Protein AF-0000000076860865 (afdb_homodimer)

pLDDT: mean 70.56, std 29.25, range [17.91, 97.81]

Structure (mmCIF, N/CA/C/O backbone):
data_AF-0000000076860865-model_v1
#
loop_
_entity.id
_entity.type
_entity.pdbx_description
1 polymer 'N-acetyltransferase domain-containing protein'
#
loop_
_atom_site.group_PDB
_atom_site.id
_atom_site.type_symbol
_atom_site.label_atom_id
_atom_site.label_alt_id
_atom_site.label_comp_id
_atom_site.label_asym_id
_atom_site.label_entity_id
_atom_site.label_seq_id
_atom_site.pdbx_PDB_ins_code
_atom_site.Cartn_x
_atom_site.Cartn_y
_atom_site.Cartn_z
_atom_site.occupancy
_atom_site.B_iso_or_equiv
_atom_site.auth_seq_id
_atom_site.auth_comp_id
_atom_site.auth_asym_id
_atom_site.auth_atom_id
_atom_site.pdbx_PDB_model_num
ATOM 1 N N . MET A 1 1 ? 28.547 -12.641 -0.135 1 25.11 1 MET A N 1
ATOM 2 C CA . MET A 1 1 ? 27.281 -13.102 0.423 1 25.11 1 MET A CA 1
ATOM 3 C C . MET A 1 1 ? 26.344 -11.93 0.672 1 25.11 1 MET A C 1
ATOM 5 O O . MET A 1 1 ? 26.641 -11.031 1.46 1 25.11 1 MET A O 1
ATOM 9 N N . CYS A 1 2 ? 25.781 -11.336 -0.295 1 33.09 2 CYS A N 1
ATOM 10 C CA . CYS A 1 2 ? 24.875 -10.195 -0.293 1 33.09 2 CYS A CA 1
ATOM 11 C C . CYS A 1 2 ? 23.734 -10.398 0.699 1 33.09 2 CYS A C 1
ATOM 13 O O . CYS A 1 2 ? 22.859 -11.242 0.481 1 33.09 2 CYS A O 1
ATOM 15 N N . ARG A 1 3 ? 24.062 -10.422 1.998 1 33.5 3 ARG A N 1
ATOM 16 C CA . ARG A 1 3 ? 23.047 -10.555 3.039 1 33.5 3 ARG A CA 1
ATOM 17 C C . ARG A 1 3 ? 21.906 -9.555 2.83 1 33.5 3 ARG A C 1
ATOM 19 O O . ARG A 1 3 ? 22.047 -8.375 3.154 1 33.5 3 ARG A O 1
ATOM 26 N N . SER A 1 4 ? 21.453 -9.422 1.675 1 39.69 4 SER A N 1
ATOM 27 C CA . SER A 1 4 ? 20.188 -8.711 1.542 1 39.69 4 SER A CA 1
ATOM 28 C C . SER A 1 4 ? 19.234 -9.047 2.682 1 39.69 4 SER A C 1
ATOM 30 O O . SER A 1 4 ? 18.719 -10.164 2.748 1 39.69 4 SER A O 1
ATOM 32 N N . ASN A 1 5 ? 19.672 -8.664 3.893 1 40.5 5 ASN A N 1
ATOM 33 C CA . ASN A 1 5 ? 18.844 -8.945 5.055 1 40.5 5 ASN A CA 1
ATOM 34 C C . ASN A 1 5 ? 17.391 -8.547 4.809 1 40.5 5 ASN A C 1
ATOM 36 O O . ASN A 1 5 ? 17.094 -7.371 4.594 1 40.5 5 ASN A O 1
ATOM 40 N N . PHE A 1 6 ? 16.688 -9.336 4.016 1 39.91 6 PHE A N 1
ATOM 41 C CA . PHE A 1 6 ? 15.25 -9.188 3.889 1 39.91 6 PHE A CA 1
ATOM 42 C C . PHE A 1 6 ? 14.641 -8.695 5.199 1 39.91 6 PHE A C 1
ATOM 44 O O . PHE A 1 6 ? 13.906 -7.711 5.219 1 39.91 6 PHE A O 1
ATOM 51 N N . LEU A 1 7 ? 14.312 -9.75 6.117 1 40.25 7 LEU A N 1
ATOM 52 C CA . LEU A 1 7 ? 13.102 -9.797 6.922 1 40.25 7 LEU A CA 1
ATOM 53 C C . LEU A 1 7 ? 13.234 -8.914 8.156 1 40.25 7 LEU A C 1
ATOM 55 O O . LEU A 1 7 ? 12.516 -9.109 9.141 1 40.25 7 LEU A O 1
ATOM 59 N N . ARG A 1 8 ? 14.141 -8.07 8.281 1 39.44 8 ARG A N 1
ATOM 60 C CA . ARG A 1 8 ? 13.844 -7.637 9.641 1 39.44 8 ARG A CA 1
ATOM 61 C C . ARG A 1 8 ? 12.469 -6.992 9.727 1 39.44 8 ARG A C 1
ATOM 63 O O . ARG A 1 8 ? 12.117 -6.16 8.883 1 39.44 8 ARG A O 1
ATOM 70 N N . LEU A 1 9 ? 11.578 -7.715 10.266 1 38.06 9 LEU A N 1
ATOM 71 C CA . LEU A 1 9 ? 10.305 -7.195 10.742 1 38.06 9 LEU A CA 1
ATOM 72 C C . LEU A 1 9 ? 10.492 -5.848 11.43 1 38.06 9 LEU A C 1
ATOM 74 O O . LEU A 1 9 ? 9.562 -5.34 12.07 1 38.06 9 LEU A O 1
ATOM 78 N N . ASP A 1 10 ? 11.781 -5.387 11.656 1 43.47 10 ASP A N 1
ATOM 79 C CA . ASP A 1 10 ? 11.836 -4.211 12.516 1 43.47 10 ASP A CA 1
ATOM 80 C C . ASP A 1 10 ? 10.898 -3.117 12.016 1 43.47 10 ASP A C 1
ATOM 82 O O . ASP A 1 10 ? 10.781 -2.9 10.805 1 43.47 10 ASP A O 1
ATOM 86 N N . PHE A 1 11 ? 9.93 -2.771 12.852 1 51.91 11 PHE A N 1
ATOM 87 C CA . PHE A 1 11 ? 8.797 -1.851 12.781 1 51.91 11 PHE A CA 1
ATOM 88 C C . PHE A 1 11 ? 9.266 -0.444 12.43 1 51.91 11 PHE A C 1
ATOM 90 O O . PHE A 1 11 ? 9.766 0.283 13.289 1 51.91 11 PHE A O 1
ATOM 97 N N . ARG A 1 12 ? 10.109 -0.364 11.492 1 64.31 12 ARG A N 1
ATOM 98 C CA . ARG A 1 12 ? 10.703 0.887 11.031 1 64.31 12 ARG A CA 1
ATOM 99 C C . ARG A 1 12 ? 9.633 1.926 10.734 1 64.31 12 ARG A C 1
ATOM 101 O O . ARG A 1 12 ? 9.75 2.693 9.773 1 64.31 12 ARG A O 1
ATOM 108 N N . GLY A 1 13 ? 8.633 1.82 11.57 1 78.38 13 GLY A N 1
ATOM 109 C CA . GLY A 1 13 ? 7.656 2.895 11.57 1 78.38 13 GLY A CA 1
ATOM 110 C C . GLY A 1 13 ? 6.477 2.629 10.648 1 78.38 13 GLY A C 1
ATOM 111 O O . GLY A 1 13 ? 5.621 3.496 10.461 1 78.38 13 GLY A O 1
ATOM 112 N N . PHE A 1 14 ? 6.531 1.418 10.07 1 85.12 14 PHE A N 1
ATOM 113 C CA . PHE A 1 14 ? 5.387 1.088 9.234 1 85.12 14 PHE A CA 1
ATOM 114 C C . PHE A 1 14 ? 4.262 0.483 10.07 1 85.12 14 PHE A C 1
ATOM 116 O O . PHE A 1 14 ? 4.516 -0.329 10.961 1 85.12 14 PHE A O 1
ATOM 123 N N . TYR A 1 15 ? 3.092 0.867 9.688 1 85.81 15 TYR A N 1
ATOM 124 C CA . TYR A 1 15 ? 1.875 0.354 10.312 1 85.81 15 TYR A CA 1
ATOM 125 C C . TYR A 1 15 ? 0.811 0.056 9.266 1 85.81 15 TYR A C 1
ATOM 127 O O . TYR A 1 15 ? 0.722 0.749 8.242 1 85.81 15 TYR A O 1
ATOM 135 N N . ILE A 1 16 ? 0.038 -1.026 9.531 1 88.38 16 ILE A N 1
ATOM 136 C CA . ILE A 1 16 ? -1.147 -1.304 8.727 1 88.38 16 ILE A CA 1
ATOM 137 C C . ILE A 1 16 ? -2.402 -0.941 9.523 1 88.38 16 ILE A C 1
ATOM 139 O O . ILE A 1 16 ? -2.561 -1.356 10.672 1 88.38 16 ILE A O 1
ATOM 143 N N . PHE A 1 17 ? -3.195 -0.123 8.984 1 89.12 17 PHE A N 1
ATOM 144 C CA . PHE A 1 17 ? -4.496 0.214 9.547 1 89.12 17 PHE A CA 1
ATOM 145 C C . PHE A 1 17 ? -5.613 -0.485 8.781 1 89.12 17 PHE A C 1
ATOM 147 O O . PHE A 1 17 ? -5.609 -0.51 7.551 1 89.12 17 PHE A O 1
ATOM 154 N N . ILE A 1 18 ? -6.625 -1.039 9.602 1 89.25 18 ILE A N 1
ATOM 155 C CA . ILE A 1 18 ? -7.695 -1.805 8.977 1 89.25 18 ILE A CA 1
ATOM 156 C C . ILE A 1 18 ? -9.047 -1.343 9.508 1 89.25 18 ILE A C 1
ATOM 158 O O . ILE A 1 18 ? -9.203 -1.13 10.711 1 89.25 18 ILE A O 1
ATOM 162 N N . LEU A 1 19 ? -9.914 -1.087 8.516 1 89.25 19 LEU A N 1
ATOM 163 C CA . LEU A 1 19 ? -11.328 -0.947 8.844 1 89.25 19 LEU A CA 1
ATOM 164 C C . LEU A 1 19 ? -12.078 -2.252 8.594 1 89.25 19 LEU A C 1
ATOM 166 O O . LEU A 1 19 ? -12.008 -2.812 7.496 1 89.25 19 LEU A O 1
ATOM 170 N N . GLU A 1 20 ? -12.773 -2.713 9.617 1 86.38 20 GLU A N 1
ATOM 171 C CA . GLU A 1 20 ? -13.445 -4.004 9.5 1 86.38 20 GLU A CA 1
ATOM 172 C C . GLU A 1 20 ? -14.93 -3.881 9.82 1 86.38 20 GLU A C 1
ATOM 174 O O . GLU A 1 20 ? -15.344 -2.975 10.539 1 86.38 20 GLU A O 1
ATOM 179 N N . ARG A 1 21 ? -15.672 -4.754 9.148 1 81.81 21 ARG A N 1
ATOM 180 C CA . ARG A 1 21 ? -17.078 -5 9.453 1 81.81 21 ARG A CA 1
ATOM 181 C C . ARG A 1 21 ? -17.328 -6.484 9.68 1 81.81 21 ARG A C 1
ATOM 183 O O . ARG A 1 21 ? -17.281 -7.277 8.742 1 81.81 21 ARG A O 1
ATOM 190 N N . GLY A 1 22 ? -17.625 -6.777 11.023 1 77.75 22 GLY A N 1
ATOM 191 C CA . GLY A 1 22 ? -17.656 -8.195 11.359 1 77.75 22 GLY A CA 1
ATOM 192 C C . GLY A 1 22 ? -16.312 -8.883 11.188 1 77.75 22 GLY A C 1
ATOM 193 O O . GLY A 1 22 ? -15.312 -8.461 11.758 1 77.75 22 GLY A O 1
ATOM 194 N N . ASP A 1 23 ? -16.188 -9.898 10.383 1 72.44 23 ASP A N 1
ATOM 195 C CA . ASP A 1 23 ? -14.945 -10.633 10.156 1 72.44 23 ASP A CA 1
ATOM 196 C C . ASP A 1 23 ? -14.375 -10.328 8.766 1 72.44 23 ASP A C 1
ATOM 198 O O . ASP A 1 23 ? -13.484 -11.031 8.289 1 72.44 23 ASP A O 1
ATOM 202 N N . GLU A 1 24 ? -14.93 -9.172 8.203 1 77.75 24 GLU A N 1
ATOM 203 C CA . GLU A 1 24 ? -14.492 -8.836 6.852 1 77.75 24 GLU A CA 1
ATOM 204 C C . GLU A 1 24 ? -13.711 -7.523 6.836 1 77.75 24 GLU A C 1
ATOM 206 O O . GLU A 1 24 ? -14.117 -6.539 7.453 1 77.75 24 GLU A O 1
ATOM 211 N N . ILE A 1 25 ? -12.617 -7.605 6.137 1 82.88 25 ILE A N 1
ATOM 212 C CA . ILE A 1 25 ? -11.883 -6.363 5.914 1 82.88 25 ILE A CA 1
ATOM 213 C C . ILE A 1 25 ? -12.617 -5.5 4.895 1 82.88 25 ILE A C 1
ATOM 215 O O . ILE A 1 25 ? -13.016 -5.988 3.834 1 82.88 25 ILE A O 1
ATOM 219 N N . VAL A 1 26 ? -12.82 -4.25 5.242 1 87.19 26 VAL A N 1
ATOM 220 C CA . VAL A 1 26 ? -13.523 -3.318 4.367 1 87.19 26 VAL A CA 1
ATOM 221 C C . VAL A 1 26 ? -12.516 -2.414 3.664 1 87.19 26 VAL A C 1
ATOM 223 O O . VAL A 1 26 ? -12.555 -2.26 2.441 1 87.19 26 VAL A O 1
ATOM 226 N N . SER A 1 27 ? -11.586 -1.832 4.41 1 90 27 SER A N 1
ATOM 227 C CA . SER A 1 27 ? -10.539 -0.949 3.914 1 90 27 SER A CA 1
ATOM 228 C C . SER A 1 27 ? -9.234 -1.149 4.684 1 90 27 SER A C 1
ATOM 230 O O . SER A 1 27 ? -9.25 -1.573 5.84 1 90 27 SER A O 1
ATOM 232 N N . ALA A 1 28 ? -8.102 -0.919 3.99 1 90.31 28 ALA A N 1
ATOM 233 C CA . ALA A 1 28 ? -6.785 -1.052 4.605 1 90.31 28 ALA A CA 1
ATOM 234 C C . ALA A 1 28 ? -5.832 0.026 4.098 1 90.31 28 ALA A C 1
ATOM 236 O O . ALA A 1 28 ? -5.984 0.519 2.977 1 90.31 28 ALA A O 1
ATOM 237 N N . ALA A 1 29 ? -4.859 0.424 4.938 1 92.31 29 ALA A N 1
ATOM 238 C CA . ALA A 1 29 ? -3.852 1.419 4.582 1 92.31 29 ALA A CA 1
ATOM 239 C C . ALA A 1 29 ? -2.504 1.082 5.215 1 92.31 29 ALA A C 1
ATOM 241 O O . ALA A 1 29 ? -2.447 0.518 6.309 1 92.31 29 ALA A O 1
ATOM 242 N N . SER A 1 30 ? -1.468 1.376 4.457 1 91 30 SER A N 1
ATOM 243 C CA . SER A 1 30 ? -0.128 1.345 5.035 1 91 30 SER A CA 1
ATOM 244 C C . SER A 1 30 ? 0.372 2.752 5.348 1 91 30 SER A C 1
ATOM 246 O O . SER A 1 30 ? 0.269 3.652 4.512 1 91 30 SER A O 1
ATOM 248 N N . VAL A 1 31 ? 0.923 2.902 6.59 1 92.75 31 VAL A N 1
ATOM 249 C CA . VAL A 1 31 ? 1.401 4.207 7.035 1 92.75 31 VAL A CA 1
ATOM 250 C C . VAL A 1 31 ? 2.814 4.074 7.602 1 92.75 31 VAL A C 1
ATOM 252 O O . VAL A 1 31 ? 3.107 3.127 8.336 1 92.75 31 VAL A O 1
ATOM 255 N N . ARG A 1 32 ? 3.633 5.023 7.234 1 91.81 32 ARG A N 1
ATOM 256 C CA . ARG A 1 32 ? 4.957 5.129 7.84 1 91.81 32 ARG A CA 1
ATOM 257 C C . ARG A 1 32 ? 5.133 6.477 8.531 1 91.81 32 ARG A C 1
ATOM 259 O O . ARG A 1 32 ? 4.871 7.527 7.938 1 91.81 32 ARG A O 1
ATOM 266 N N . ILE A 1 33 ? 5.613 6.414 9.781 1 92.25 33 ILE A N 1
ATOM 267 C CA . ILE A 1 33 ? 5.734 7.629 10.578 1 92.25 33 ILE A CA 1
ATOM 268 C C . ILE A 1 33 ? 7.203 8.031 10.695 1 92.25 33 ILE A C 1
ATOM 270 O O . ILE A 1 33 ? 8.047 7.215 11.078 1 92.25 33 ILE A O 1
ATOM 274 N N . HIS A 1 34 ? 7.453 9.258 10.328 1 90.62 34 HIS A N 1
ATOM 275 C CA . HIS A 1 34 ? 8.781 9.852 10.422 1 90.62 34 HIS A CA 1
ATOM 276 C C . HIS A 1 34 ? 8.852 10.883 11.539 1 90.62 34 HIS A C 1
ATOM 278 O O . HIS A 1 34 ? 8.82 12.086 11.273 1 90.62 34 HIS A O 1
ATOM 284 N N . GLY A 1 35 ? 9.008 10.336 12.859 1 90.62 35 GLY A N 1
ATOM 285 C CA . GLY A 1 35 ? 8.961 11.266 13.977 1 90.62 35 GLY A CA 1
ATOM 286 C C . GLY A 1 35 ? 7.668 12.062 14.039 1 90.62 35 GLY A C 1
ATOM 287 O O . GLY A 1 35 ? 6.594 11.523 13.773 1 90.62 35 GLY A O 1
ATOM 288 N N . THR A 1 36 ? 7.82 13.398 14.406 1 93.62 36 THR A N 1
ATOM 289 C CA . THR A 1 36 ? 6.625 14.234 14.508 1 93.62 36 THR A CA 1
ATOM 290 C C . THR A 1 36 ? 6.457 15.094 13.258 1 93.62 36 THR A C 1
ATOM 292 O O . THR A 1 36 ? 5.418 15.734 13.07 1 93.62 36 THR A O 1
ATOM 295 N N . LYS A 1 37 ? 7.395 15.109 12.414 1 92.06 37 LYS A N 1
ATOM 296 C CA . LYS A 1 37 ? 7.398 16.016 11.273 1 92.06 37 LYS A CA 1
ATOM 297 C C . LYS A 1 37 ? 6.34 15.617 10.25 1 92.06 37 LYS A C 1
ATOM 299 O O . LYS A 1 37 ? 5.578 16.469 9.773 1 92.06 37 LYS A O 1
ATOM 304 N N . LEU A 1 38 ? 6.352 14.32 9.883 1 94.31 38 LEU A N 1
ATOM 305 C CA . LEU A 1 38 ? 5.352 13.922 8.898 1 94.31 38 LEU A CA 1
ATOM 306 C C . LEU A 1 38 ? 5.125 12.414 8.938 1 94.31 38 LEU A C 1
ATOM 308 O O . LEU A 1 38 ? 5.93 11.672 9.508 1 94.31 38 LEU A O 1
ATOM 312 N N . ALA A 1 39 ? 3.984 12.016 8.43 1 95.62 39 ALA A N 1
ATOM 313 C CA . ALA A 1 39 ? 3.699 10.625 8.086 1 95.62 39 ALA A CA 1
ATOM 314 C C . ALA A 1 39 ? 3.383 10.477 6.602 1 95.62 39 ALA A C 1
ATOM 316 O O . ALA A 1 39 ? 2.873 11.414 5.977 1 95.62 39 ALA A O 1
ATOM 317 N N . GLU A 1 40 ? 3.775 9.312 6.027 1 94 40 GLU A N 1
ATOM 318 C CA . GLU A 1 40 ? 3.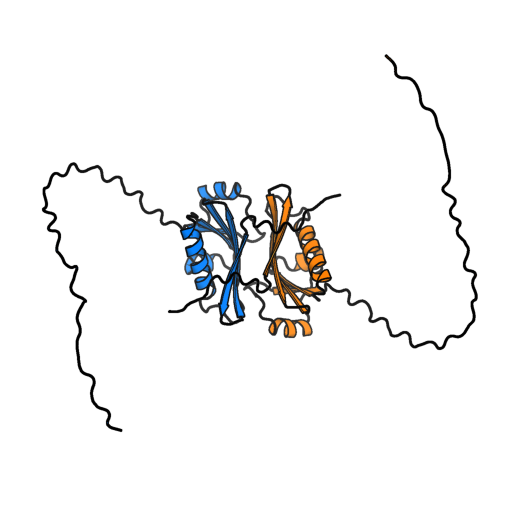363 8.977 4.668 1 94 40 GLU A CA 1
ATOM 319 C C . GLU A 1 40 ? 2.408 7.789 4.66 1 94 40 GLU A C 1
ATOM 321 O O . GLU A 1 40 ? 2.533 6.879 5.48 1 94 40 GLU A O 1
ATOM 326 N N . MET A 1 41 ? 1.49 7.852 3.746 1 94.5 41 MET A N 1
ATOM 327 C CA . MET A 1 41 ? 0.566 6.754 3.484 1 94.5 41 MET A CA 1
ATOM 328 C C . MET A 1 41 ? 0.635 6.32 2.023 1 94.5 41 MET A C 1
ATOM 330 O O . MET A 1 41 ? -0.151 6.781 1.196 1 94.5 41 MET A O 1
ATOM 334 N N . PRO A 1 42 ? 1.513 5.375 1.819 1 91.38 42 PRO A N 1
ATOM 335 C CA . PRO A 1 42 ? 1.765 5 0.425 1 91.38 42 PRO A CA 1
ATOM 336 C C . PRO A 1 42 ? 0.601 4.234 -0.2 1 91.38 42 PRO A C 1
ATOM 338 O O . PRO A 1 42 ? 0.497 4.156 -1.427 1 91.38 42 PRO A O 1
ATOM 341 N N . PHE A 1 43 ? -0.207 3.725 0.718 1 89.38 43 PHE A N 1
ATOM 342 C CA . PHE A 1 43 ? -1.314 2.936 0.191 1 89.38 43 PHE A CA 1
ATOM 343 C C . PHE A 1 43 ? -2.539 3.053 1.091 1 89.38 43 PHE A C 1
ATOM 345 O O . PHE A 1 43 ? -2.426 2.984 2.316 1 89.38 43 PHE A O 1
ATOM 352 N N . ILE A 1 44 ? -3.643 3.271 0.377 1 92.25 44 ILE A N 1
ATOM 353 C CA . ILE A 1 44 ? -4.953 3.096 0.994 1 92.25 44 ILE A CA 1
ATOM 354 C C . ILE A 1 44 ? -5.938 2.551 -0.036 1 92.25 44 ILE A C 1
ATOM 356 O O . ILE A 1 44 ? -5.969 3.01 -1.181 1 92.25 44 ILE A O 1
ATOM 360 N N . GLY A 1 45 ? -6.715 1.525 0.386 1 90.69 45 GLY A N 1
ATOM 361 C CA . GLY A 1 45 ? -7.684 0.926 -0.514 1 90.69 45 GLY A CA 1
ATOM 362 C C . GLY A 1 45 ? -8.898 0.368 0.204 1 90.69 45 GLY A C 1
ATOM 363 O O . GLY A 1 45 ? -8.82 0.007 1.38 1 90.69 45 GLY A O 1
ATOM 364 N N . THR A 1 46 ? -9.969 0.424 -0.586 1 89.62 46 THR A N 1
ATOM 365 C CA . THR A 1 46 ? -11.242 -0.108 -0.108 1 89.62 46 THR A CA 1
ATOM 366 C C . THR A 1 46 ? -11.727 -1.236 -1.013 1 89.62 46 THR A C 1
ATOM 368 O O . THR A 1 46 ? -11.641 -1.137 -2.238 1 89.62 46 THR A O 1
ATOM 371 N N . ARG A 1 47 ? -12.281 -2.229 -0.356 1 84.75 47 ARG A N 1
ATOM 372 C CA . ARG A 1 47 ? -12.875 -3.311 -1.138 1 84.75 47 ARG A CA 1
ATOM 373 C C . ARG A 1 47 ? -13.969 -2.783 -2.062 1 84.75 47 ARG A C 1
ATOM 375 O O . ARG A 1 47 ? -14.742 -1.903 -1.679 1 84.75 47 ARG A O 1
ATOM 382 N N . HIS A 1 48 ? -14.039 -3.529 -3.17 1 81.38 48 HIS A N 1
ATOM 383 C CA . HIS A 1 48 ? -14.891 -3.061 -4.258 1 81.38 48 HIS A CA 1
ATOM 384 C C . HIS A 1 48 ? -16.328 -2.871 -3.793 1 81.38 48 HIS A C 1
ATOM 386 O O . HIS A 1 48 ? -16.938 -1.826 -4.043 1 81.38 48 HIS A O 1
ATOM 392 N N . MET A 1 49 ? -16.891 -3.785 -3.074 1 83.12 49 MET A N 1
ATOM 393 C CA . MET A 1 49 ? -18.312 -3.791 -2.73 1 83.12 49 MET A CA 1
ATOM 394 C C . MET A 1 49 ? -18.641 -2.676 -1.744 1 83.12 49 MET A C 1
ATOM 396 O O . MET A 1 49 ? -19.797 -2.324 -1.56 1 83.12 49 MET A O 1
ATOM 400 N N . TYR A 1 50 ? -17.641 -2.104 -1.16 1 87.06 50 TYR A N 1
ATOM 401 C CA . TYR A 1 50 ? -17.875 -1.089 -0.139 1 87.06 50 TYR A CA 1
ATOM 402 C C . TYR A 1 50 ? -17.484 0.295 -0.645 1 87.06 50 TYR A C 1
ATOM 404 O O . TYR A 1 50 ? -17.5 1.267 0.114 1 87.06 50 TYR A O 1
ATOM 412 N N . ARG A 1 51 ? -17.203 0.417 -1.93 1 87.44 51 ARG A N 1
ATOM 413 C CA . ARG A 1 51 ? -16.766 1.691 -2.484 1 87.44 51 ARG A CA 1
ATOM 414 C C . ARG A 1 51 ? -17.922 2.684 -2.572 1 87.44 51 ARG A C 1
ATOM 416 O O . ARG A 1 51 ? -19.078 2.285 -2.682 1 87.44 51 ARG A O 1
ATOM 423 N N . ARG A 1 52 ? -17.547 3.957 -2.428 1 89.31 52 ARG A N 1
ATOM 424 C CA . ARG A 1 52 ? -18.453 5.09 -2.535 1 89.31 52 ARG A CA 1
ATOM 425 C C . ARG A 1 52 ? -19.484 5.078 -1.402 1 89.31 52 ARG A C 1
ATOM 427 O O . ARG A 1 52 ? -20.609 5.52 -1.58 1 89.31 52 ARG A O 1
ATOM 434 N N . GLN A 1 53 ? -19.172 4.465 -0.343 1 92.12 53 GLN A N 1
ATOM 435 C CA . GLN A 1 53 ? -20.016 4.422 0.842 1 92.12 53 GLN A CA 1
ATOM 436 C C . GLN A 1 53 ? -19.359 5.133 2.02 1 92.12 53 GLN A C 1
ATOM 438 O O . GLN A 1 53 ? -19.766 4.949 3.168 1 92.12 53 GLN A O 1
ATOM 443 N N . GLY A 1 54 ? -18.281 5.84 1.784 1 93.44 54 GLY A N 1
ATOM 444 C CA . GLY A 1 54 ? -17.625 6.641 2.805 1 93.44 54 GLY A CA 1
ATOM 445 C C . GLY A 1 54 ? -16.625 5.852 3.639 1 93.44 54 GLY A C 1
ATOM 446 O O . GLY A 1 54 ? -16.172 6.32 4.684 1 93.44 54 GLY A O 1
ATOM 447 N N . MET A 1 55 ? -16.25 4.691 3.197 1 91.81 55 MET A N 1
ATOM 448 C CA . MET A 1 55 ? -15.398 3.818 4.004 1 91.81 55 MET A CA 1
ATOM 449 C C . MET A 1 55 ? -13.961 4.324 4.027 1 91.81 55 MET A C 1
ATOM 451 O O . MET A 1 55 ? -13.289 4.258 5.062 1 91.81 55 MET A O 1
ATOM 455 N N . CYS A 1 56 ? -13.5 4.855 2.904 1 93.38 56 CYS A N 1
ATOM 456 C CA . CYS A 1 56 ? -12.172 5.461 2.855 1 93.38 56 CYS A CA 1
ATOM 457 C C . CYS A 1 56 ? -12.078 6.641 3.814 1 93.38 56 CYS A C 1
ATOM 459 O O . CYS A 1 56 ? -11.117 6.758 4.57 1 93.38 56 CYS A O 1
ATOM 461 N N . ARG A 1 57 ? -13.062 7.438 3.824 1 95.5 57 ARG A N 1
ATOM 462 C CA . ARG A 1 57 ? -13.117 8.586 4.723 1 95.5 57 ARG A CA 1
ATOM 463 C C . ARG A 1 57 ? -13.062 8.148 6.18 1 95.5 57 ARG A C 1
ATOM 465 O O . ARG A 1 57 ? -12.344 8.734 6.984 1 95.5 57 ARG A O 1
ATOM 472 N N . ARG A 1 58 ? -13.836 7.164 6.461 1 94.38 58 ARG A N 1
ATOM 473 C CA . ARG A 1 58 ? -13.875 6.668 7.836 1 94.38 58 ARG A CA 1
ATOM 474 C C . ARG A 1 58 ? -12.5 6.184 8.281 1 94.38 58 ARG A C 1
ATOM 476 O O . ARG A 1 58 ? -12.055 6.492 9.391 1 94.38 58 ARG A O 1
ATOM 483 N N . LEU A 1 59 ? -11.828 5.379 7.461 1 93.62 59 LEU A N 1
ATOM 484 C CA . LEU A 1 59 ? -10.492 4.902 7.793 1 93.62 59 LEU A CA 1
ATOM 485 C C . LEU A 1 59 ? -9.516 6.07 7.914 1 93.62 59 LEU A C 1
ATOM 487 O O . LEU A 1 59 ? -8.742 6.141 8.867 1 93.62 59 LEU A O 1
ATOM 491 N N . LEU A 1 60 ? -9.578 7.004 6.977 1 96.25 60 LEU A N 1
ATOM 492 C CA . LEU A 1 60 ? -8.695 8.164 6.969 1 96.25 60 LEU A CA 1
ATOM 493 C C . LEU A 1 60 ? -8.883 9 8.227 1 96.25 60 LEU A C 1
ATOM 495 O O . LEU A 1 60 ? -7.906 9.438 8.844 1 96.25 60 LEU A O 1
ATOM 499 N N . ASP A 1 61 ? -10.07 9.164 8.594 1 95.44 61 ASP A N 1
ATOM 500 C CA . ASP A 1 61 ? -10.359 9.93 9.805 1 95.44 61 ASP A CA 1
ATOM 501 C C . ASP A 1 61 ? -9.695 9.289 11.023 1 95.44 61 ASP A C 1
ATOM 503 O O . ASP A 1 61 ? -9.125 9.992 11.859 1 95.44 61 ASP A O 1
ATOM 507 N N . GLY A 1 62 ? -9.828 7.996 11.078 1 94.94 62 GLY A N 1
ATOM 508 C CA . GLY A 1 62 ? -9.188 7.289 12.172 1 94.94 62 GLY A CA 1
ATOM 509 C C . GLY A 1 62 ? -7.676 7.422 12.164 1 94.94 62 GLY A C 1
ATOM 510 O O . GLY A 1 62 ? -7.059 7.637 13.211 1 94.94 62 GLY A O 1
ATOM 511 N N . ILE A 1 63 ? -7.078 7.336 11.047 1 95.12 63 ILE A N 1
ATOM 512 C CA . ILE A 1 63 ? -5.633 7.465 10.906 1 95.12 63 ILE A CA 1
ATOM 513 C C . ILE A 1 63 ? -5.195 8.867 11.312 1 95.12 63 ILE A C 1
ATOM 515 O O . ILE A 1 63 ? -4.234 9.031 12.07 1 95.12 63 ILE A O 1
ATOM 519 N N . GLU A 1 64 ? -5.922 9.852 10.852 1 96.44 64 GLU A N 1
ATOM 520 C CA . GLU A 1 64 ? -5.59 11.242 11.156 1 96.44 64 GLU A CA 1
ATOM 521 C C . GLU A 1 64 ? -5.684 11.516 12.656 1 96.44 64 GLU A C 1
ATOM 523 O O . GLU A 1 64 ? -4.848 12.227 13.219 1 96.44 64 GLU A O 1
ATOM 528 N N . MET A 1 65 ? -6.66 10.984 13.281 1 95.06 65 MET A N 1
ATOM 529 C CA . MET A 1 65 ? -6.816 11.156 14.719 1 95.06 65 MET A CA 1
ATOM 530 C C . MET A 1 65 ? -5.621 10.586 15.469 1 95.06 65 MET A C 1
ATOM 532 O O . MET A 1 65 ? -5.086 11.227 16.375 1 95.06 65 MET A O 1
ATOM 536 N N . ILE A 1 66 ? -5.191 9.422 15.086 1 93.88 66 ILE A N 1
ATOM 537 C CA . ILE A 1 66 ? -4.062 8.758 15.734 1 93.88 66 ILE A CA 1
ATOM 538 C C . ILE A 1 66 ? -2.787 9.562 15.484 1 93.88 66 ILE A C 1
ATOM 540 O O . ILE A 1 66 ? -2.023 9.828 16.422 1 93.88 66 ILE A O 1
ATOM 544 N N . LEU A 1 67 ? -2.586 9.961 14.312 1 95.88 67 LEU A N 1
ATOM 545 C CA . LEU A 1 67 ? -1.386 10.727 13.977 1 95.88 67 LEU A CA 1
ATOM 546 C C . LEU A 1 67 ? -1.352 12.047 14.734 1 95.88 67 LEU A C 1
ATOM 548 O O . LEU A 1 67 ? -0.295 12.469 15.211 1 95.88 67 LEU A O 1
ATOM 552 N N . SER A 1 68 ? -2.5 12.68 14.836 1 95.81 68 SER A N 1
ATOM 553 C CA . SER A 1 68 ? -2.59 13.922 15.602 1 95.81 68 SER A CA 1
ATOM 554 C C . SER A 1 68 ? -2.242 13.695 17.062 1 95.81 68 SER A C 1
ATOM 556 O O . SER A 1 68 ? -1.557 14.523 17.688 1 95.81 68 SER A O 1
ATOM 558 N N . SER A 1 69 ? -2.746 12.648 17.562 1 94.75 69 SER A N 1
ATOM 559 C CA . SER A 1 69 ? -2.459 12.336 18.969 1 94.75 69 SER A CA 1
ATOM 560 C C . SER A 1 69 ? -0.967 12.109 19.188 1 94.75 69 SER A C 1
ATOM 562 O O . SER A 1 69 ? -0.459 12.312 20.297 1 94.75 69 SER A O 1
ATOM 564 N N . LEU A 1 70 ? -0.281 11.711 18.188 1 93.94 70 LEU A N 1
ATOM 565 C CA . LEU A 1 70 ? 1.161 11.5 18.234 1 93.94 70 LEU A CA 1
ATOM 566 C C . LEU A 1 70 ? 1.911 12.773 17.859 1 93.94 70 LEU A C 1
ATOM 568 O O . LEU A 1 70 ? 3.133 12.75 17.703 1 93.94 70 LEU A O 1
ATOM 572 N N . LYS A 1 71 ? 1.197 13.812 17.672 1 96.56 71 LYS A N 1
ATOM 573 C CA . LYS A 1 71 ? 1.705 15.156 17.391 1 96.56 71 LYS A CA 1
ATOM 574 C C . LYS A 1 71 ? 2.4 15.203 16.031 1 96.56 71 LYS A C 1
ATOM 576 O O . LYS A 1 71 ? 3.332 15.984 15.836 1 96.56 71 LYS A O 1
ATOM 581 N N . VAL A 1 72 ? 2.041 14.352 15.141 1 96.19 72 VAL A N 1
ATOM 582 C CA . VAL A 1 72 ? 2.533 14.406 13.766 1 96.19 72 VAL A CA 1
ATOM 583 C C . VAL A 1 72 ? 1.954 15.633 13.055 1 96.19 72 VAL A C 1
ATOM 585 O O . VAL A 1 72 ? 0.753 15.898 13.148 1 96.19 72 VAL A O 1
ATOM 588 N N . GLU A 1 73 ? 2.758 16.344 12.227 1 95.81 73 GLU A N 1
ATOM 589 C CA . GLU A 1 73 ? 2.379 17.656 11.688 1 95.81 73 GLU A CA 1
ATOM 590 C C . GLU A 1 73 ? 1.569 17.516 10.406 1 95.81 73 GLU A C 1
ATOM 592 O O . GLU A 1 73 ? 0.648 18.281 10.148 1 95.81 73 GLU A O 1
ATOM 597 N N . LYS A 1 74 ? 1.943 16.578 9.562 1 97 74 LYS A N 1
ATOM 598 C CA . LYS A 1 74 ? 1.263 16.484 8.281 1 97 74 LYS A CA 1
ATOM 599 C C . LYS A 1 74 ? 1.296 15.047 7.754 1 97 74 LYS A C 1
ATOM 601 O O . LYS A 1 74 ? 2.156 14.258 8.148 1 97 74 LYS A O 1
ATOM 606 N N . LEU A 1 75 ? 0.344 14.742 6.93 1 97.44 75 LEU A N 1
ATOM 607 C CA . LEU A 1 75 ? 0.225 13.469 6.227 1 97.44 75 LEU A CA 1
ATOM 608 C C . LEU A 1 75 ? 0.431 13.656 4.727 1 97.44 75 LEU A C 1
ATOM 610 O O . LEU A 1 75 ? -0.193 14.523 4.113 1 97.44 75 LEU A O 1
ATOM 614 N N . ILE A 1 76 ? 1.364 12.852 4.172 1 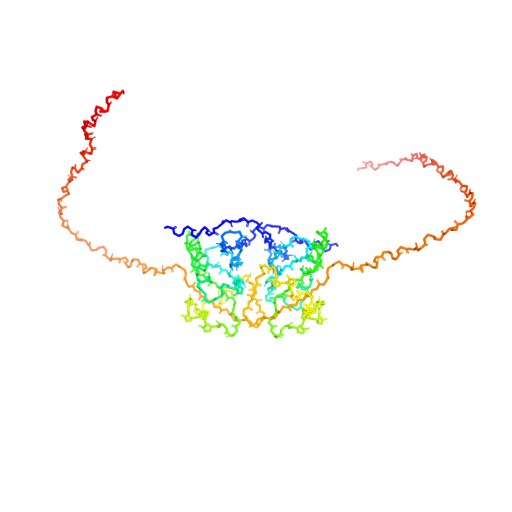96.06 76 ILE A N 1
ATOM 615 C CA . ILE A 1 76 ? 1.671 12.922 2.746 1 96.06 76 ILE A CA 1
ATOM 616 C C . ILE A 1 76 ? 1.192 11.648 2.051 1 96.06 76 ILE A C 1
ATOM 618 O O . ILE A 1 76 ? 1.387 10.539 2.564 1 96.06 76 ILE A O 1
ATOM 622 N N . ILE A 1 77 ? 0.551 11.781 0.831 1 95.75 77 ILE A N 1
ATOM 623 C CA . ILE A 1 77 ? 0.09 10.625 0.073 1 95.75 77 ILE A CA 1
ATOM 624 C C . ILE A 1 77 ? 0.552 10.734 -1.378 1 95.75 77 ILE A C 1
ATOM 626 O O . ILE A 1 77 ? 0.6 11.836 -1.935 1 95.75 77 ILE A O 1
ATOM 630 N N . PRO A 1 78 ? 0.963 9.602 -1.93 1 91.31 78 PRO A N 1
ATOM 631 C CA . PRO A 1 78 ? 1.067 9.555 -3.391 1 91.31 78 PRO A CA 1
ATOM 632 C C . PRO A 1 78 ? -0.284 9.359 -4.074 1 91.31 78 PRO A C 1
ATOM 634 O O . PRO A 1 78 ? -1.1 8.555 -3.615 1 91.31 78 PRO A O 1
ATOM 637 N N . ALA A 1 79 ? -0.575 10.094 -5.117 1 91.31 79 ALA A N 1
ATOM 638 C CA . ALA A 1 79 ? -1.85 9.984 -5.82 1 91.31 79 ALA A CA 1
ATOM 639 C C . ALA A 1 79 ? -1.639 9.914 -7.328 1 91.31 79 ALA A C 1
ATOM 641 O O . ALA A 1 79 ? -0.838 10.672 -7.887 1 91.31 79 ALA A O 1
ATOM 642 N N . ILE A 1 80 ? -2.361 8.984 -7.926 1 87.25 80 ILE A N 1
ATOM 643 C CA . ILE A 1 80 ? -2.387 9 -9.383 1 87.25 80 ILE A CA 1
ATOM 644 C C . ILE A 1 80 ? -3.191 10.195 -9.875 1 87.25 80 ILE A C 1
ATOM 646 O O . ILE A 1 80 ? -4.082 10.688 -9.18 1 87.25 80 ILE A O 1
ATOM 650 N N . ASN A 1 81 ? -2.877 10.602 -11.078 1 87.25 81 ASN A N 1
ATOM 651 C CA . ASN A 1 81 ? -3.455 11.828 -11.602 1 87.25 81 ASN A CA 1
ATOM 652 C C . ASN A 1 81 ? -4.98 11.781 -11.602 1 87.25 81 ASN A C 1
ATOM 654 O O . ASN A 1 81 ? -5.637 12.781 -11.297 1 87.25 81 ASN A O 1
ATOM 658 N N . GLU A 1 82 ? -5.512 10.672 -11.844 1 87.12 82 GLU A N 1
ATOM 659 C CA . GLU A 1 82 ? -6.953 10.492 -11.977 1 87.12 82 GLU A CA 1
ATOM 660 C C . GLU A 1 82 ? -7.66 10.727 -10.641 1 87.12 82 GLU A C 1
ATOM 662 O O . GLU A 1 82 ? -8.867 10.961 -10.609 1 87.12 82 GLU A O 1
ATOM 667 N N . LEU A 1 83 ? -6.93 10.742 -9.562 1 90.38 83 LEU A N 1
ATOM 668 C CA . LEU A 1 83 ? -7.582 10.812 -8.266 1 90.38 83 LEU A CA 1
ATOM 669 C C . LEU A 1 83 ? -7.152 12.062 -7.504 1 90.38 83 LEU A C 1
ATOM 671 O O . LEU A 1 83 ? -7.602 12.305 -6.383 1 90.38 83 LEU A O 1
ATOM 675 N N . VAL A 1 84 ? -6.371 12.906 -8.125 1 93.75 84 VAL A N 1
ATOM 676 C CA . VAL A 1 84 ? -5.895 14.125 -7.469 1 93.75 84 VAL A CA 1
ATOM 677 C C . VAL A 1 84 ? -7.082 14.984 -7.055 1 93.75 84 VAL A C 1
ATOM 679 O O . VAL A 1 84 ? -7.152 15.453 -5.914 1 93.75 84 VAL A O 1
ATOM 682 N N . ASP A 1 85 ? -8.008 15.141 -7.957 1 95.06 85 ASP A N 1
ATOM 683 C CA . ASP A 1 85 ? -9.172 15.977 -7.664 1 95.06 85 ASP A CA 1
ATOM 684 C C . ASP A 1 85 ? -9.992 15.398 -6.512 1 95.06 85 ASP A C 1
ATOM 686 O O . ASP A 1 85 ? -10.477 16.141 -5.656 1 95.06 85 ASP A O 1
ATOM 690 N N . THR A 1 86 ? -10.125 14.148 -6.492 1 93.5 86 THR A N 1
ATOM 691 C CA . THR A 1 86 ? -10.867 13.492 -5.426 1 93.5 86 THR A CA 1
ATOM 692 C C . THR A 1 86 ? -10.195 13.719 -4.074 1 93.5 86 THR A C 1
ATOM 694 O O . THR A 1 86 ? -10.859 14.086 -3.102 1 93.5 86 THR A O 1
ATOM 697 N N . TRP A 1 87 ? -8.906 13.586 -3.992 1 96.69 87 TRP A N 1
ATOM 698 C CA . TRP A 1 87 ? -8.164 13.758 -2.75 1 96.69 87 TRP A CA 1
ATOM 699 C C . TRP A 1 87 ? -8.219 15.211 -2.277 1 96.69 87 TRP A C 1
ATOM 701 O O . TRP A 1 87 ? -8.305 15.477 -1.075 1 96.69 87 TRP A O 1
ATOM 711 N N . THR A 1 88 ? -8.211 16.125 -3.221 1 97.25 88 THR A N 1
ATOM 712 C CA . THR A 1 88 ? -8.195 17.531 -2.871 1 97.25 88 THR A CA 1
ATOM 713 C C . THR A 1 88 ? -9.594 18 -2.459 1 97.25 88 THR A C 1
ATOM 715 O O . THR A 1 88 ? -9.75 18.641 -1.419 1 97.25 88 THR A O 1
ATOM 718 N N . SER A 1 89 ? -10.617 17.656 -3.211 1 96.56 89 SER A N 1
ATOM 719 C CA . SER A 1 89 ? -11.953 18.188 -2.992 1 96.56 89 SER A CA 1
ATOM 720 C C . SER A 1 89 ? -12.672 17.438 -1.879 1 96.56 89 SER A C 1
ATOM 722 O O . SER A 1 89 ? -13.383 18.047 -1.075 1 96.56 89 SER A O 1
ATOM 724 N N . LYS A 1 90 ? -12.414 16.141 -1.762 1 95.75 90 LYS A N 1
ATOM 725 C CA . LYS A 1 90 ? -13.234 15.352 -0.848 1 95.75 90 LYS A CA 1
ATOM 726 C C . LYS A 1 90 ? -12.484 15.055 0.447 1 95.75 90 LYS A C 1
ATOM 728 O O . LYS A 1 90 ? -13.102 14.836 1.493 1 95.75 90 LYS A O 1
ATOM 733 N N . PHE A 1 91 ? -11.164 15.062 0.44 1 96.56 91 PHE A N 1
ATOM 734 C CA . PHE A 1 91 ? -10.445 14.562 1.61 1 96.56 91 PHE A CA 1
ATOM 735 C C . PHE A 1 91 ? -9.547 15.648 2.195 1 96.56 91 PHE A C 1
ATOM 737 O O . PHE A 1 91 ? -8.891 15.43 3.213 1 96.56 91 PHE A O 1
ATOM 744 N N . GLY A 1 92 ? -9.422 16.781 1.562 1 97 92 GLY A N 1
ATOM 745 C CA . GLY A 1 92 ? -8.758 17.938 2.152 1 97 92 GLY A CA 1
ATOM 746 C C . GLY A 1 92 ? -7.262 17.953 1.917 1 97 92 GLY A C 1
ATOM 747 O O . GLY A 1 92 ? -6.523 18.641 2.633 1 97 92 GLY A O 1
ATOM 748 N N . PHE A 1 93 ? -6.805 17.156 0.994 1 97.81 93 PHE A N 1
ATOM 749 C CA . PHE A 1 93 ? -5.391 17.219 0.643 1 97.81 93 PHE A CA 1
ATOM 750 C C . PHE A 1 93 ? -5.117 18.344 -0.336 1 97.81 93 PHE A C 1
ATOM 752 O O . PHE A 1 93 ? -6.039 18.844 -0.992 1 97.81 93 PHE A O 1
ATOM 759 N N . SER A 1 94 ? -3.826 18.75 -0.419 1 97.56 94 SER A N 1
ATOM 760 C CA . SER A 1 94 ? -3.375 19.781 -1.348 1 97.56 94 SER A CA 1
ATOM 761 C C . SER A 1 94 ? -1.984 19.469 -1.89 1 97.56 94 SER A C 1
ATOM 763 O O . SER A 1 94 ? -1.232 18.703 -1.28 1 97.56 94 SER A O 1
ATOM 765 N N . PRO A 1 95 ? -1.65 20.047 -3.066 1 95.25 95 PRO A N 1
ATOM 766 C CA . PRO A 1 95 ? -0.28 19.875 -3.553 1 95.25 95 PRO A CA 1
ATOM 767 C C . PRO A 1 95 ? 0.768 20.375 -2.564 1 95.25 95 PRO A C 1
ATOM 769 O O . PRO A 1 95 ? 0.485 21.266 -1.76 1 95.25 95 PRO A O 1
ATOM 772 N N . LEU A 1 96 ? 1.898 19.797 -2.639 1 93 96 LEU A N 1
ATOM 773 C CA . LEU A 1 96 ? 2.979 20.219 -1.755 1 93 96 LEU A CA 1
ATOM 774 C C . LEU A 1 96 ? 3.369 21.672 -2.033 1 93 96 LEU A C 1
ATOM 776 O O . LEU A 1 96 ? 3.482 22.062 -3.193 1 93 96 LEU A O 1
ATOM 780 N N . GLU A 1 97 ? 3.609 22.375 -1.004 1 88.94 97 GLU A N 1
ATOM 781 C CA . GLU A 1 97 ? 4.199 23.703 -1.126 1 88.94 97 GLU A CA 1
ATOM 782 C C . GLU A 1 97 ? 5.711 23.609 -1.316 1 88.94 97 GLU A C 1
ATOM 784 O O . GLU A 1 97 ? 6.332 22.609 -0.962 1 88.94 97 GLU A O 1
ATOM 789 N N . THR A 1 98 ? 6.297 24.656 -1.861 1 84.06 98 THR A N 1
ATOM 790 C CA . THR A 1 98 ? 7.73 24.688 -2.135 1 84.06 98 THR A CA 1
ATOM 791 C C . THR A 1 98 ? 8.523 24.344 -0.881 1 84.06 98 THR A C 1
ATOM 793 O O . THR A 1 98 ? 9.484 23.562 -0.944 1 84.06 98 THR A O 1
ATOM 796 N N . SER A 1 99 ? 8.172 24.875 0.232 1 83 99 SER A N 1
ATOM 797 C CA . SER A 1 99 ? 8.867 24.609 1.485 1 83 99 SER A CA 1
ATOM 798 C C . SER A 1 99 ? 8.742 23.156 1.891 1 83 99 SER A C 1
ATOM 800 O O . SER A 1 99 ? 9.688 22.562 2.42 1 83 99 SER A O 1
ATOM 802 N N . ASP A 1 100 ? 7.621 22.609 1.598 1 86.38 100 ASP A N 1
ATOM 803 C CA . ASP A 1 100 ? 7.375 21.219 1.97 1 86.38 100 ASP A CA 1
ATOM 804 C C . ASP A 1 100 ? 8.125 20.25 1.049 1 86.38 100 ASP A C 1
ATOM 806 O O . ASP A 1 100 ? 8.516 19.156 1.465 1 86.38 100 ASP A O 1
ATOM 810 N N . LYS A 1 101 ? 8.367 20.719 -0.111 1 85.31 101 LYS A N 1
ATOM 811 C CA . LYS A 1 101 ? 9.078 19.875 -1.073 1 85.31 101 LYS A CA 1
ATOM 812 C C . LYS A 1 101 ? 10.508 19.594 -0.612 1 85.31 101 LYS A C 1
ATOM 814 O O . LYS A 1 101 ? 11.008 18.484 -0.764 1 85.31 101 LYS A O 1
ATOM 819 N N . GLN A 1 102 ? 11.102 20.609 -0.066 1 83.06 102 GLN A N 1
ATOM 820 C CA . GLN A 1 102 ? 12.461 20.438 0.435 1 83.06 102 GLN A CA 1
ATOM 821 C C . GLN A 1 102 ? 12.5 19.469 1.614 1 83.06 102 GLN A C 1
ATOM 823 O O . GLN A 1 102 ? 13.406 18.641 1.718 1 83.06 102 GLN A O 1
ATOM 828 N N . GLU A 1 103 ? 11.477 19.594 2.479 1 83.38 103 GLU A N 1
ATOM 829 C CA . GLU A 1 103 ? 11.406 18.719 3.641 1 83.38 103 GLU A CA 1
ATOM 830 C C . GLU A 1 103 ? 11.195 17.266 3.219 1 83.38 103 GLU A C 1
ATOM 832 O O . GLU A 1 103 ? 11.852 16.359 3.732 1 83.38 103 GLU A O 1
ATOM 837 N N . VAL A 1 104 ? 10.344 17.094 2.283 1 83.69 104 VAL A N 1
ATOM 838 C CA . VAL A 1 104 ? 10 15.758 1.803 1 83.69 104 VAL A CA 1
ATOM 839 C C . VAL A 1 104 ? 11.203 15.141 1.096 1 83.69 104 VAL A C 1
ATOM 841 O O . VAL A 1 104 ? 11.461 13.945 1.231 1 83.69 104 VAL A O 1
ATOM 844 N N . LYS A 1 105 ? 11.984 15.984 0.385 1 78.56 105 LYS A N 1
ATOM 845 C CA . LYS A 1 105 ? 13.18 15.516 -0.313 1 78.56 105 LYS A CA 1
ATOM 846 C C . LYS A 1 105 ? 14.203 14.961 0.668 1 78.56 105 LYS A C 1
ATOM 848 O O . LYS A 1 105 ? 14.945 14.031 0.34 1 78.56 105 LYS A O 1
ATOM 853 N N . SER A 1 106 ? 14.109 15.539 1.829 1 79.38 106 SER A N 1
ATOM 854 C CA . SER A 1 106 ? 15.102 15.125 2.814 1 79.38 106 SER A CA 1
ATOM 855 C C . SER A 1 106 ? 14.672 13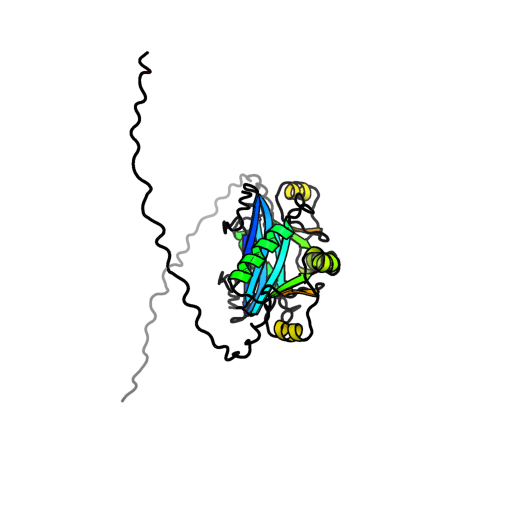.852 3.537 1 79.38 106 SER A C 1
ATOM 857 O O . SER A 1 106 ? 15.484 13.203 4.203 1 79.38 106 SER A O 1
ATOM 859 N N . ILE A 1 107 ? 13.43 13.625 3.402 1 81.5 107 ILE A N 1
ATOM 860 C CA . ILE A 1 107 ? 12.898 12.43 4.055 1 81.5 107 ILE A CA 1
ATOM 861 C C . ILE A 1 107 ? 12.914 11.266 3.072 1 81.5 107 ILE A C 1
ATOM 863 O O . ILE A 1 107 ? 12.602 11.43 1.891 1 81.5 107 ILE A O 1
ATOM 867 N N . ASN A 1 108 ? 13.391 10.109 3.5 1 78.94 108 ASN A N 1
ATOM 868 C CA . ASN A 1 108 ? 13.43 8.883 2.705 1 78.94 108 ASN A CA 1
ATOM 869 C C . ASN A 1 108 ? 12.039 8.289 2.527 1 78.94 108 ASN A C 1
ATOM 871 O O . ASN A 1 108 ? 11.734 7.234 3.084 1 78.94 108 ASN A O 1
ATOM 875 N N . MET A 1 109 ? 11.18 8.984 1.651 1 82.94 109 MET A N 1
ATOM 876 C CA . MET A 1 109 ? 9.797 8.562 1.444 1 82.94 109 MET A CA 1
ATOM 877 C C . MET A 1 109 ? 9.703 7.543 0.311 1 82.94 109 MET A C 1
ATOM 879 O O . MET A 1 109 ? 10.578 7.492 -0.556 1 82.94 109 MET A O 1
ATOM 883 N N . LEU A 1 110 ? 8.617 6.801 0.421 1 81.38 110 LEU A N 1
ATOM 884 C CA . LEU A 1 110 ? 8.289 5.883 -0.664 1 81.38 110 LEU A CA 1
ATOM 885 C C . LEU A 1 110 ? 7.535 6.602 -1.776 1 81.38 110 LEU A C 1
ATOM 887 O O . LEU A 1 110 ? 6.445 7.133 -1.55 1 81.38 110 LEU A O 1
ATOM 891 N N . VAL A 1 111 ? 8.172 6.895 -2.918 1 75.75 111 VAL A N 1
ATOM 892 C CA . VAL A 1 111 ? 7.559 7.582 -4.047 1 75.75 111 VAL A CA 1
ATOM 893 C C . VAL A 1 111 ? 7.43 6.621 -5.227 1 75.75 111 VAL A C 1
ATOM 895 O O . VAL A 1 111 ? 8.344 5.844 -5.508 1 75.75 111 VAL A O 1
ATOM 898 N N . PHE A 1 112 ? 6.238 6.715 -5.949 1 76.81 112 PHE A N 1
ATOM 899 C CA . PHE A 1 112 ? 5.945 5.762 -7.016 1 76.81 112 PHE A CA 1
ATOM 900 C C . PHE A 1 112 ? 5.852 6.469 -8.359 1 76.81 112 PHE A C 1
ATOM 902 O O . PHE A 1 112 ? 5.387 7.609 -8.438 1 76.81 112 PHE A O 1
ATOM 909 N N . PRO A 1 113 ? 6.258 5.727 -9.344 1 74.12 113 PRO A N 1
ATOM 910 C CA . PRO A 1 113 ? 6.082 6.309 -10.68 1 74.12 113 PRO A CA 1
ATOM 911 C C . PRO A 1 113 ? 4.617 6.59 -11.008 1 74.12 113 PRO A C 1
ATOM 913 O O . PRO A 1 113 ? 3.736 5.809 -10.641 1 74.12 113 PRO A O 1
ATOM 916 N N . GLY A 1 114 ? 4.441 7.684 -11.672 1 77.25 114 GLY A N 1
ATOM 917 C CA . GLY A 1 114 ? 3.109 8.008 -12.148 1 77.25 114 GLY A CA 1
ATOM 918 C C . GLY A 1 114 ? 2.236 8.656 -11.094 1 77.25 114 GLY A C 1
ATOM 919 O O . GLY A 1 114 ? 1.047 8.891 -11.32 1 77.25 114 GLY A O 1
ATOM 920 N N . THR A 1 115 ? 2.777 8.852 -9.93 1 86.44 115 THR A N 1
ATOM 921 C CA . THR A 1 115 ? 2.01 9.508 -8.875 1 86.44 115 THR A CA 1
ATOM 922 C C . THR A 1 115 ? 2.602 10.875 -8.547 1 86.44 115 THR A C 1
ATOM 924 O O . THR A 1 115 ? 3.785 11.117 -8.781 1 86.44 115 THR A O 1
ATOM 927 N N . GLY A 1 116 ? 1.73 11.812 -8.125 1 87.88 116 GLY A N 1
ATOM 928 C CA . GLY A 1 116 ? 2.141 13.039 -7.465 1 87.88 116 GLY A CA 1
ATOM 929 C C . GLY A 1 116 ? 1.916 13.016 -5.965 1 87.88 116 GLY A C 1
ATOM 930 O O . GLY A 1 116 ? 1.112 12.227 -5.465 1 87.88 116 GLY A O 1
ATOM 931 N N . LEU A 1 117 ? 2.699 13.906 -5.266 1 92.69 117 LEU A N 1
ATOM 932 C CA . LEU A 1 117 ? 2.564 13.938 -3.814 1 92.69 117 LEU A CA 1
ATOM 933 C C . LEU A 1 117 ? 1.572 15.008 -3.385 1 92.69 117 LEU A C 1
ATOM 935 O O . LEU A 1 117 ? 1.606 16.141 -3.893 1 92.69 117 LEU A O 1
ATOM 939 N N . LEU A 1 118 ? 0.701 14.617 -2.504 1 96.62 118 LEU A N 1
ATOM 940 C CA . LEU A 1 118 ? -0.215 15.539 -1.847 1 96.62 118 LEU A CA 1
ATOM 941 C C . LEU A 1 118 ? 0.002 15.539 -0.338 1 96.62 118 LEU A C 1
ATOM 943 O O . LEU A 1 118 ? 0.523 14.57 0.219 1 96.62 118 LEU A O 1
ATOM 947 N N . GLN A 1 119 ? -0.411 16.672 0.314 1 97.31 119 GLN A N 1
ATOM 948 C CA . GLN A 1 119 ? -0.209 16.797 1.754 1 97.31 119 GLN A CA 1
ATOM 949 C C . GLN A 1 119 ? -1.48 17.266 2.451 1 97.31 119 GLN A C 1
ATOM 951 O O . GLN A 1 119 ? -2.34 17.891 1.825 1 97.31 119 GLN A O 1
ATOM 956 N N . LYS A 1 120 ? -1.578 16.969 3.732 1 97.75 120 LYS A N 1
ATOM 957 C CA . LYS A 1 120 ? -2.654 17.438 4.602 1 97.75 120 LYS A CA 1
ATOM 958 C C . LYS A 1 120 ? -2.131 17.75 6 1 97.75 120 LYS A C 1
ATOM 960 O O . LYS A 1 120 ? -1.604 16.875 6.684 1 97.75 120 LYS A O 1
ATOM 965 N N . PRO A 1 121 ? -2.236 19.047 6.414 1 96.75 121 PRO A N 1
ATOM 966 C CA . PRO A 1 121 ? -1.86 19.375 7.793 1 96.75 121 PRO A CA 1
ATOM 967 C C . PRO A 1 121 ? -2.738 18.656 8.82 1 96.75 121 PRO A C 1
ATOM 969 O O . PRO A 1 121 ? -3.947 18.516 8.617 1 96.75 121 PRO A O 1
ATOM 972 N N . LEU A 1 122 ? -2.143 18.156 9.867 1 96.81 122 LEU A N 1
ATOM 973 C CA . LEU A 1 122 ? -2.887 17.438 10.891 1 96.81 122 LEU A CA 1
ATOM 974 C C . LEU A 1 122 ? -3 18.266 12.172 1 96.81 122 LEU A C 1
ATOM 976 O O . LEU A 1 122 ? -3.902 18.031 12.977 1 96.81 122 LEU A O 1
ATOM 980 N N . LEU A 1 123 ? -2.043 19.016 12.562 1 85.25 123 LEU A N 1
ATOM 981 C CA . LEU A 1 123 ? -2.072 19.875 13.734 1 85.25 123 LEU A CA 1
ATOM 982 C C . LEU A 1 123 ? -2.533 21.281 13.367 1 85.25 123 LEU A C 1
ATOM 984 O O . LEU A 1 123 ? -2.166 21.812 12.312 1 85.25 123 LEU A O 1
ATOM 988 N N . ASN A 1 124 ? -3.789 21.594 13.859 1 65 124 ASN A N 1
ATOM 989 C CA . ASN A 1 124 ? -4.188 23 13.695 1 65 124 ASN A CA 1
ATOM 990 C C . ASN A 1 124 ? -3.066 23.953 14.102 1 65 124 ASN A C 1
ATOM 992 O O . ASN A 1 124 ? -2.514 23.828 15.195 1 65 124 ASN A O 1
ATOM 996 N N . LYS A 1 125 ? -2.268 24.344 13.172 1 52.03 125 LYS A N 1
ATOM 997 C CA . LYS A 1 125 ? -1.466 25.484 13.625 1 52.03 125 LYS A CA 1
ATOM 998 C C . LYS A 1 125 ? -2.279 26.406 14.531 1 52.03 125 LYS A C 1
ATOM 1000 O O . LYS A 1 125 ? -3.1 27.188 14.047 1 52.03 125 LYS A O 1
ATOM 1005 N N . GLN A 1 126 ? -3.012 25.906 15.398 1 44.06 126 GLN A N 1
ATOM 1006 C CA . GLN A 1 126 ? -3.516 26.953 16.281 1 44.06 126 GLN A CA 1
ATOM 1007 C C . GLN A 1 126 ? -2.508 28.078 16.406 1 44.06 126 GLN A C 1
ATOM 1009 O O . GLN A 1 126 ? -1.3 27.844 16.484 1 44.06 126 GLN A O 1
ATOM 1014 N N . ALA A 1 127 ? -2.973 29.328 16.062 1 41.69 127 ALA A N 1
ATOM 1015 C CA . ALA A 1 127 ? -2.418 30.672 16.281 1 41.69 127 ALA A CA 1
ATOM 1016 C C . ALA A 1 127 ? -1.588 30.703 17.562 1 41.69 127 ALA A C 1
ATOM 1018 O O . ALA A 1 127 ? -2.021 30.203 18.609 1 41.69 127 ALA A O 1
ATOM 1019 N N . SER A 1 128 ? -0.285 30.438 17.516 1 41.34 128 SER A N 1
ATOM 1020 C CA . SER A 1 128 ? 0.421 30.875 18.703 1 41.34 128 SER A CA 1
ATOM 1021 C C . SER A 1 128 ? -0.434 31.812 19.547 1 41.34 128 SER A C 1
ATOM 1023 O O . SER A 1 128 ? -1.059 32.75 19 1 41.34 128 SER A O 1
ATOM 1025 N N . PRO A 1 129 ? -1.014 31.344 20.672 1 40.09 129 PRO A N 1
ATOM 1026 C CA . PRO A 1 129 ? -1.604 32.438 21.438 1 40.09 129 PRO A CA 1
ATOM 1027 C C . PRO A 1 129 ? -0.847 33.75 21.25 1 40.09 129 PRO A C 1
ATOM 1029 O O . PRO A 1 129 ? 0.382 33.781 21.359 1 40.09 129 PRO A O 1
ATOM 1032 N N . GLN A 1 130 ? -1.139 34.531 20.25 1 34.97 130 GLN A N 1
ATOM 1033 C CA . GLN A 1 130 ? -0.596 35.875 20.375 1 34.97 130 GLN A CA 1
ATOM 1034 C C . GLN A 1 130 ? -0.388 36.25 21.844 1 34.97 130 GLN A C 1
ATOM 1036 O O . GLN A 1 130 ? -1.306 36.125 22.656 1 34.97 130 GLN A O 1
ATOM 1041 N N . GLU A 1 131 ? 0.847 35.969 22.359 1 37.75 131 GLU A N 1
ATOM 1042 C CA . GLU A 1 131 ? 1.18 36.562 23.641 1 37.75 131 GLU A CA 1
ATOM 1043 C C . GLU A 1 131 ? 0.391 37.875 23.844 1 37.75 131 GLU A C 1
ATOM 1045 O O . GLU A 1 131 ? 0.533 38.812 23.078 1 37.75 131 GLU A O 1
ATOM 1050 N N . HIS A 1 132 ? -0.911 37.625 24.141 1 35.62 132 HIS A N 1
ATOM 1051 C CA . HIS A 1 132 ? -1.595 38.844 24.594 1 35.62 132 HIS A CA 1
ATOM 1052 C C . HIS A 1 132 ? -0.654 39.75 25.391 1 35.62 132 HIS A C 1
ATOM 1054 O O . HIS A 1 132 ? 0.078 39.281 26.266 1 35.62 132 HIS A O 1
ATOM 1060 N N . PRO A 1 133 ? -0.108 40.688 24.812 1 36.78 133 PRO A N 1
ATOM 1061 C CA . PRO A 1 133 ? 0.634 41.594 25.703 1 36.78 133 PRO A CA 1
ATOM 1062 C C . PRO A 1 133 ? -0.011 41.75 27.078 1 36.78 133 PRO A C 1
ATOM 1064 O O . PRO A 1 133 ? -1.237 41.688 27.188 1 36.78 133 PRO A O 1
ATOM 1067 N N . GLY A 1 134 ? 0.602 41.125 28.156 1 31.41 134 GLY A N 1
ATOM 1068 C CA . GLY A 1 134 ? 0.313 41.281 29.562 1 31.41 134 GLY A CA 1
ATOM 1069 C C . GLY A 1 134 ? -0.365 42.625 29.891 1 31.41 134 GLY A C 1
ATOM 1070 O O . GLY A 1 134 ? 0.257 43.688 29.797 1 31.41 134 GLY A O 1
ATOM 1071 N N . SER A 1 135 ? -1.634 42.656 29.438 1 27.16 135 SER A N 1
ATOM 1072 C CA . SER A 1 135 ? -2.34 43.812 30 1 27.16 135 SER A CA 1
ATOM 1073 C C . SER A 1 135 ? -2.25 43.812 31.531 1 27.16 135 SER A C 1
ATOM 1075 O O . SER A 1 135 ? -2.508 42.781 32.156 1 27.16 135 SER A O 1
ATOM 1077 N N . GLU A 1 136 ? -1.498 44.594 32.125 1 30.23 136 GLU A N 1
ATOM 1078 C CA . GLU A 1 136 ? -1.365 44.969 33.531 1 30.23 136 GLU A CA 1
ATOM 1079 C C . GLU A 1 136 ? -2.73 45.094 34.219 1 30.23 136 GLU A C 1
ATOM 1081 O O . GLU A 1 136 ? -2.922 45.938 35.094 1 30.23 136 GLU A O 1
ATOM 1086 N N . GLY A 1 137 ? -3.842 44.406 33.625 1 22.17 137 GLY A N 1
ATOM 1087 C CA . GLY A 1 137 ? -5.047 44.875 34.281 1 22.17 137 GLY A CA 1
ATOM 1088 C C . GLY A 1 137 ? -5.148 44.469 35.719 1 22.17 137 GLY A C 1
ATOM 1089 O O . GLY A 1 137 ? -4.715 43.375 36.094 1 22.17 137 GLY A O 1
ATOM 1090 N N . ASP A 1 138 ? -5.527 45.281 36.719 1 24.75 138 ASP A N 1
ATOM 1091 C CA . ASP A 1 138 ? -5.711 45.469 38.156 1 24.75 138 ASP A CA 1
ATOM 1092 C C . ASP A 1 138 ? -6.762 44.5 38.688 1 24.75 138 ASP A C 1
ATOM 1094 O O . ASP A 1 138 ? -6.688 44.094 39.875 1 24.75 138 ASP A O 1
ATOM 1098 N N . ALA A 1 139 ? -8.055 44.312 38.125 1 22.94 139 ALA A N 1
ATOM 1099 C CA . ALA A 1 139 ? -9.102 44.469 39.125 1 22.94 139 ALA A CA 1
ATOM 1100 C C . ALA A 1 139 ? -9.281 43.219 39.938 1 22.94 139 ALA A C 1
ATOM 1102 O O . ALA A 1 139 ? -8.922 42.125 39.5 1 22.94 139 ALA A O 1
ATOM 1103 N N . ASP A 1 140 ? -10.031 43.188 41.125 1 23.12 140 ASP A N 1
ATOM 1104 C CA . ASP A 1 140 ? -10.297 42.688 42.469 1 23.12 140 ASP A CA 1
ATOM 1105 C C . ASP A 1 140 ? -11.297 41.531 42.438 1 23.12 140 ASP A C 1
ATOM 1107 O O . ASP A 1 140 ? -11.828 41.125 43.469 1 23.12 140 ASP A O 1
ATOM 1111 N N . ALA A 1 141 ? -11.781 40.969 41.281 1 22.91 141 ALA A N 1
ATOM 1112 C CA . ALA A 1 141 ? -13.094 40.438 41.594 1 22.91 141 ALA A CA 1
ATOM 1113 C C . ALA A 1 141 ? -12.969 39.156 42.438 1 22.91 141 ALA A C 1
ATOM 1115 O O . ALA A 1 141 ? -12.102 38.312 42.188 1 22.91 141 ALA A O 1
ATOM 1116 N N . GLU A 1 142 ? -13.898 38.969 43.5 1 23.61 142 GLU A N 1
ATOM 1117 C CA . GLU A 1 142 ? -14.25 38.188 44.688 1 23.61 142 GLU A CA 1
ATOM 1118 C C . GLU A 1 142 ? -14.703 36.781 44.281 1 23.61 142 GLU A C 1
ATOM 1120 O O . GLU A 1 142 ? -15.539 36.594 43.406 1 23.61 142 GLU A O 1
ATOM 1125 N N . THR A 1 143 ? -13.977 35.688 44.594 1 20.42 143 THR A N 1
ATOM 1126 C CA . THR A 1 143 ? -13.891 34.25 44.438 1 20.42 143 THR A CA 1
ATOM 1127 C C . THR A 1 143 ? -15.047 33.562 45.156 1 20.42 143 THR A C 1
ATOM 1129 O O . THR A 1 143 ? -14.992 33.344 46.375 1 20.42 143 THR A O 1
ATOM 1132 N N . GLN A 1 144 ? -16.328 33.938 45.062 1 19.98 144 GLN A N 1
ATOM 1133 C CA . GLN A 1 144 ? -17.219 33.25 46 1 19.98 144 GLN A CA 1
ATOM 1134 C C . GLN A 1 144 ? -17.344 31.766 45.656 1 19.98 144 GLN A C 1
ATOM 1136 O O . GLN A 1 144 ? -17.594 31.406 44.5 1 19.98 144 GLN A O 1
ATOM 1141 N N . GLY A 1 145 ? -16.75 30.812 46.406 1 20.28 145 GLY A N 1
ATOM 1142 C CA . GLY A 1 145 ? -16.531 29.375 46.531 1 20.28 145 GLY A CA 1
ATOM 1143 C C . GLY A 1 145 ? -17.828 28.594 46.656 1 20.28 145 GLY A C 1
ATOM 1144 O O . GLY A 1 145 ? -18.438 28.594 47.75 1 20.28 145 GLY A O 1
ATOM 1145 N N . SER A 1 146 ? -18.859 28.688 45.781 1 20.81 146 SER A N 1
ATOM 1146 C CA . SER A 1 146 ? -20.125 28.047 46.094 1 20.81 146 SER A CA 1
ATOM 1147 C C . SER A 1 146 ? -19.969 26.547 46.25 1 20.81 146 SER A C 1
ATOM 1149 O O . SER A 1 146 ? -19.156 25.922 45.562 1 20.81 146 SER A O 1
ATOM 1151 N N . GLU A 1 147 ? -20.469 25.938 47.375 1 22.08 147 GLU A N 1
ATOM 1152 C CA . GLU A 1 147 ? -20.625 24.734 48.188 1 22.08 147 GLU A CA 1
ATOM 1153 C C . GLU A 1 147 ? -21.375 23.641 47.406 1 22.08 147 GLU A C 1
ATOM 1155 O O . GLU A 1 147 ? -21.75 22.625 48 1 22.08 147 GLU A O 1
ATOM 1160 N N . VAL A 1 148 ? -21.312 23.391 46.094 1 21.88 148 VAL A N 1
ATOM 1161 C CA . VAL A 1 148 ? -22.391 22.562 45.594 1 21.88 148 VAL A CA 1
ATOM 1162 C C . VAL A 1 148 ? -22.188 21.109 46.031 1 21.88 148 VAL A C 1
ATOM 1164 O O . VAL A 1 148 ? -22.641 20.188 45.344 1 21.88 148 VAL A O 1
ATOM 1167 N N . MET A 1 149 ? -21.359 20.781 47.125 1 18 149 MET A N 1
ATOM 1168 C CA . MET A 1 149 ? -20.969 19.375 47.156 1 18 149 MET A CA 1
ATOM 1169 C C . MET A 1 149 ? -22.203 18.484 47.25 1 18 149 MET A C 1
ATOM 1171 O O . MET A 1 149 ? -22.266 17.469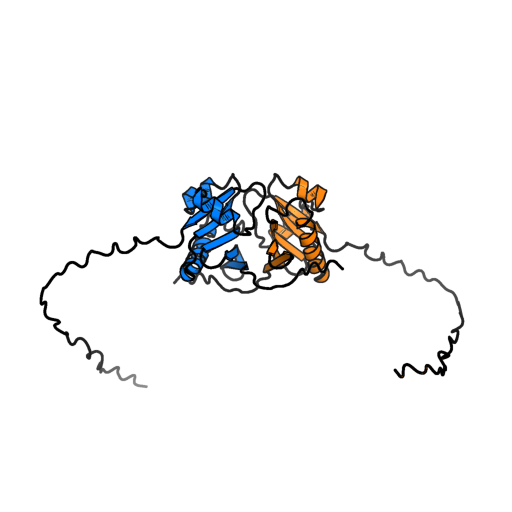 46.562 1 18 149 MET A O 1
ATOM 1175 N N . ASP A 1 150 ? -22.922 18.359 48.438 1 19.92 150 ASP A N 1
ATOM 1176 C CA . ASP A 1 150 ? -23 17.141 49.25 1 19.92 150 ASP A CA 1
ATOM 1177 C C . ASP A 1 150 ? -24.125 16.234 48.75 1 19.92 150 ASP A C 1
ATOM 1179 O O . ASP A 1 150 ? -24.297 15.125 49.25 1 19.92 150 ASP A O 1
ATOM 1183 N N . GLN A 1 151 ? -25.234 16.656 48.031 1 19.38 151 GLN A N 1
ATOM 1184 C CA . GLN A 1 151 ? -26.531 16.203 48.5 1 19.38 151 GLN A CA 1
ATOM 1185 C C . GLN A 1 151 ? -26.812 14.773 48.062 1 19.38 151 GLN A C 1
ATOM 1187 O O . GLN A 1 151 ? -27.922 14.273 48.219 1 19.38 151 GLN A O 1
ATOM 1192 N N . LEU A 1 152 ? -26.031 14.055 47.219 1 19.56 152 LEU A N 1
ATOM 1193 C CA . LEU A 1 152 ? -26.844 13.047 46.531 1 19.56 152 LEU A CA 1
ATOM 1194 C C . LEU A 1 152 ? -27.141 11.867 47.438 1 19.56 152 LEU A C 1
ATOM 1196 O O . LEU A 1 152 ? -27.203 10.727 47 1 19.56 152 LEU A O 1
ATOM 1200 N N . ASN A 1 153 ? -27.109 11.961 48.844 1 20.77 153 ASN A N 1
ATOM 1201 C CA . ASN A 1 153 ? -27.172 10.789 49.719 1 20.77 153 ASN A CA 1
ATOM 1202 C C . ASN A 1 153 ? -28.406 9.938 49.406 1 20.77 153 ASN A C 1
ATOM 1204 O O . ASN A 1 153 ? -28.312 8.711 49.312 1 20.77 153 ASN A O 1
ATOM 1208 N N . SER A 1 154 ? -29.688 10.305 49.812 1 20.55 154 SER A N 1
ATOM 1209 C CA . SER A 1 154 ? -30.547 9.664 50.781 1 20.55 154 SER A CA 1
ATOM 1210 C C . SER A 1 154 ? -31.469 8.641 50.125 1 20.55 154 SER A C 1
ATOM 1212 O O . SER A 1 154 ? -32.281 7.996 50.812 1 20.55 154 SER A O 1
ATOM 1214 N N . SER A 1 155 ? -31.812 8.516 48.875 1 20.22 155 SER A N 1
ATOM 1215 C CA . SER A 1 155 ? -33.25 8.227 48.781 1 20.22 155 SER A CA 1
ATOM 1216 C C . SER A 1 155 ? -33.562 6.828 49.312 1 20.22 155 SER A C 1
ATOM 1218 O O . SER A 1 155 ? -32.781 5.887 49.094 1 20.22 155 SER A O 1
ATOM 1220 N N . LYS A 1 156 ? -34.75 6.602 50.188 1 21.52 156 LYS A N 1
ATOM 1221 C CA . LYS A 1 156 ? -35.625 5.902 51.125 1 21.52 156 LYS A CA 1
ATOM 1222 C C . LYS A 1 156 ? -36.219 4.637 50.5 1 21.52 156 LYS A C 1
ATOM 1224 O O . LYS A 1 156 ? -36.188 3.562 51.094 1 21.52 156 LYS A O 1
ATOM 1229 N N . GLU A 1 157 ? -37.406 4.695 49.75 1 20.55 157 GLU A N 1
ATOM 1230 C CA . GLU A 1 157 ? -38.688 4.125 50.094 1 20.55 157 GLU A CA 1
ATOM 1231 C C . GLU A 1 157 ? -38.719 2.625 49.812 1 20.55 157 GLU A C 1
ATOM 1233 O O . GLU A 1 157 ? -37.906 2.111 49.062 1 20.55 157 GLU A O 1
ATOM 1238 N N . ASP A 1 158 ? -40.125 1.982 49.781 1 20.25 158 ASP A N 1
ATOM 1239 C CA . ASP A 1 158 ? -41.188 1.116 50.312 1 20.25 158 ASP A CA 1
ATOM 1240 C C . ASP A 1 158 ? -41.406 -0.097 49.406 1 20.25 158 ASP A C 1
ATOM 1242 O O . ASP A 1 158 ? -42.406 -0.791 49.531 1 20.25 158 ASP A O 1
ATOM 1246 N N . ALA A 1 159 ? -40.781 -0.439 48.375 1 22.11 159 ALA A N 1
ATOM 1247 C CA . ALA A 1 159 ? -41.625 -1.369 47.625 1 22.11 159 ALA A CA 1
ATOM 1248 C C . ALA A 1 159 ? -42 -2.564 48.469 1 22.11 159 ALA A C 1
ATOM 1250 O O . ALA A 1 159 ? -41.188 -3.148 49.188 1 22.11 159 ALA A O 1
ATOM 1251 N N . GLY A 1 160 ? -43.406 -2.951 48.562 1 20.38 160 GLY A N 1
ATOM 1252 C CA . GLY A 1 160 ? -44.531 -3.746 49 1 20.38 160 GLY A CA 1
ATOM 1253 C C . GLY A 1 160 ? -44.281 -5.238 48.938 1 20.38 160 GLY A C 1
ATOM 1254 O O . GLY A 1 160 ? -43.344 -5.68 48.25 1 20.38 160 GLY A O 1
ATOM 1255 N N . SER A 1 161 ? -45.438 -6.082 49.406 1 21.97 161 SER A N 1
ATOM 1256 C CA . SER A 1 161 ? -46 -7.301 50 1 21.97 161 SER A CA 1
ATOM 1257 C C . SER A 1 161 ? -46.125 -8.406 48.969 1 21.97 161 SER A C 1
ATOM 1259 O O . SER A 1 161 ? -47 -8.328 48.094 1 21.97 161 SER A O 1
ATOM 1261 N N . CYS A 1 162 ? -45.625 -8.602 47.875 1 23.17 162 CYS A N 1
ATOM 1262 C CA . CYS A 1 162 ? -46.281 -9.836 47.406 1 23.17 162 CYS A CA 1
ATOM 1263 C C . CYS A 1 162 ? -46.219 -10.906 48.5 1 23.17 162 CYS A C 1
ATOM 1265 O O . CYS A 1 162 ? -45.188 -11.164 49.062 1 23.17 162 CYS A O 1
ATOM 1267 N N . LYS A 1 163 ? -47.438 -11.531 48.969 1 20.25 163 LYS A N 1
ATOM 1268 C CA . LYS A 1 163 ? -48.25 -12.539 49.625 1 20.25 163 LYS A CA 1
ATOM 1269 C C . LYS A 1 163 ? -47.812 -13.945 49.25 1 20.25 163 LYS A C 1
ATOM 1271 O O . LYS A 1 163 ? -47.906 -14.883 50.031 1 20.25 163 LYS A O 1
ATOM 1276 N N . ASP A 1 164 ? -47.688 -14.766 48.219 1 22.73 164 ASP A N 1
ATOM 1277 C CA . ASP A 1 164 ? -47.531 -16.109 48.75 1 22.73 164 ASP A CA 1
ATOM 1278 C C . ASP A 1 164 ? -46.188 -16.281 49.438 1 22.73 164 ASP A C 1
ATOM 1280 O O . ASP A 1 164 ? -45.188 -15.68 49.031 1 22.73 164 ASP A O 1
ATOM 1284 N N . MET B 1 1 ? -23.531 4.141 19.656 1 25.14 1 MET B N 1
ATOM 1285 C CA . MET B 1 1 ? -22.094 4.211 19.828 1 25.14 1 MET B CA 1
ATOM 1286 C C . MET B 1 1 ? -21.375 3.371 18.766 1 25.14 1 MET B C 1
ATOM 1288 O O . MET B 1 1 ? -21.562 2.15 18.719 1 25.14 1 MET B O 1
ATOM 1292 N N . CYS B 1 2 ? -21.359 3.75 17.562 1 32.41 2 CYS B N 1
ATOM 1293 C CA . CYS B 1 2 ? -20.766 3.094 16.406 1 32.41 2 CYS B CA 1
ATOM 1294 C C . CYS B 1 2 ? -19.328 2.686 16.688 1 32.41 2 CYS B C 1
ATOM 1296 O O . CYS B 1 2 ? -18.453 3.539 16.797 1 32.41 2 CYS B O 1
ATOM 1298 N N . ARG B 1 3 ? -19.156 1.729 17.609 1 33.41 3 ARG B N 1
ATOM 1299 C CA . ARG B 1 3 ? -17.828 1.202 17.906 1 33.41 3 ARG B CA 1
ATOM 1300 C C . ARG B 1 3 ? -17.094 0.823 16.625 1 33.41 3 ARG B C 1
ATOM 1302 O O . ARG B 1 3 ? -17.328 -0.239 16.047 1 33.41 3 ARG B O 1
ATOM 1309 N N . SER B 1 4 ? -17.125 1.629 15.68 1 38.97 4 SER B N 1
ATOM 1310 C CA . SER B 1 4 ? -16.203 1.376 14.586 1 38.97 4 SER B CA 1
ATOM 1311 C C . SER B 1 4 ? -14.859 0.885 15.094 1 38.97 4 SER B C 1
ATOM 1313 O O . SER B 1 4 ? -14.117 1.638 15.734 1 38.97 4 SER B O 1
ATOM 1315 N N . ASN B 1 5 ? -14.914 -0.32 15.711 1 39.72 5 ASN B N 1
ATOM 1316 C CA . ASN B 1 5 ? -13.68 -0.905 16.219 1 39.72 5 ASN B CA 1
ATOM 1317 C C . ASN B 1 5 ? -12.539 -0.77 15.227 1 39.72 5 ASN B C 1
ATOM 1319 O O . ASN B 1 5 ? -12.578 -1.354 14.141 1 39.72 5 ASN B O 1
ATOM 1323 N N . PHE B 1 6 ? -12.055 0.428 15.031 1 39.62 6 PHE B N 1
ATOM 1324 C CA . PHE B 1 6 ? -10.828 0.643 14.266 1 39.62 6 PHE B CA 1
ATOM 1325 C C . PHE B 1 6 ? -9.875 -0.538 14.43 1 39.62 6 PHE B C 1
ATOM 1327 O O . PHE B 1 6 ? -9.422 -1.11 13.438 1 39.62 6 PHE B O 1
ATOM 1334 N N . LEU B 1 7 ? -8.977 -0.377 15.531 1 40.41 7 LEU B N 1
ATOM 1335 C CA . LEU B 1 7 ? -7.566 -0.745 15.523 1 40.41 7 LEU B CA 1
ATOM 1336 C C . LEU B 1 7 ? -7.395 -2.24 15.758 1 40.41 7 LEU B C 1
ATOM 1338 O O . LEU B 1 7 ? -6.566 -2.652 16.578 1 40.41 7 LEU B O 1
ATOM 1342 N N . ARG B 1 8 ? -8.367 -3.035 15.609 1 39.31 8 ARG B N 1
ATOM 1343 C CA . ARG B 1 8 ? -7.664 -4.254 15.992 1 39.31 8 ARG B CA 1
ATOM 1344 C C . ARG B 1 8 ? -6.516 -4.551 15.031 1 39.31 8 ARG B C 1
ATOM 1346 O O . ARG B 1 8 ? -6.68 -4.469 13.812 1 39.31 8 ARG B O 1
ATOM 1353 N N . LEU B 1 9 ? -5.344 -4.281 15.484 1 38.47 9 LEU B N 1
ATOM 1354 C CA . LEU B 1 9 ? -4.121 -4.809 14.891 1 38.47 9 LEU B CA 1
ATOM 1355 C C . LEU B 1 9 ? -4.305 -6.254 14.445 1 38.47 9 LEU B C 1
ATOM 1357 O O . LEU B 1 9 ? -3.328 -6.961 14.188 1 38.47 9 LEU B O 1
ATOM 1361 N N . ASP B 1 10 ? -5.531 -6.844 14.633 1 43.19 10 ASP B N 1
ATOM 1362 C CA . ASP B 1 10 ? -5.535 -8.273 14.359 1 43.19 10 ASP B CA 1
ATOM 1363 C C . ASP B 1 10 ? -4.949 -8.578 12.984 1 43.19 10 ASP B C 1
ATOM 1365 O O . ASP B 1 10 ? -5.195 -7.844 12.023 1 43.19 10 ASP B O 1
ATOM 1369 N N . PHE B 1 11 ? -3.836 -9.297 12.977 1 51.62 11 PHE B N 1
ATOM 1370 C CA . PHE B 1 11 ? -2.92 -9.812 11.969 1 51.62 11 PHE B CA 1
ATOM 1371 C C . PHE B 1 11 ? -3.676 -10.594 10.898 1 51.62 11 PHE B C 1
ATOM 1373 O O . PHE B 1 11 ? -3.863 -11.805 11.023 1 51.62 11 PHE B O 1
ATOM 1380 N N . ARG B 1 12 ? -4.801 -10.094 10.531 1 63.75 12 ARG B N 1
ATOM 1381 C CA . ARG B 1 12 ? -5.691 -10.758 9.586 1 63.75 12 ARG B CA 1
ATOM 1382 C C . ARG B 1 12 ? -4.977 -11.055 8.273 1 63.75 12 ARG B C 1
ATOM 1384 O O . ARG B 1 12 ? -5.574 -10.953 7.199 1 63.75 12 ARG B O 1
ATOM 1391 N N . GLY B 1 13 ? -3.727 -11.344 8.461 1 77.88 13 GLY B N 1
ATOM 1392 C CA . GLY B 1 13 ? -3.006 -11.906 7.328 1 77.88 13 GLY B CA 1
ATOM 1393 C C . GLY B 1 13 ? -2.223 -10.875 6.543 1 77.88 13 GLY B C 1
ATOM 1394 O O . GLY B 1 13 ? -1.64 -11.188 5.504 1 77.88 13 GLY B O 1
ATOM 1395 N N . PHE B 1 14 ? -2.303 -9.664 7.074 1 84.88 14 PHE B N 1
ATOM 1396 C CA . PHE B 1 14 ? -1.506 -8.641 6.398 1 84.88 14 PHE B CA 1
ATOM 1397 C C . PHE B 1 14 ? -0.077 -8.633 6.93 1 84.88 14 PHE B C 1
ATOM 1399 O O . PHE B 1 14 ? 0.143 -8.758 8.141 1 84.88 14 PHE B O 1
ATOM 1406 N N . TYR B 1 15 ? 0.811 -8.438 6 1 85.75 15 TYR B N 1
ATOM 1407 C CA . TYR B 1 15 ? 2.232 -8.344 6.305 1 85.75 15 TYR B CA 1
ATOM 1408 C C . TYR B 1 15 ? 2.883 -7.211 5.512 1 85.75 15 TYR B C 1
ATOM 1410 O O . TYR B 1 15 ? 2.482 -6.93 4.379 1 85.75 15 TYR B O 1
ATOM 1418 N N . ILE B 1 16 ? 3.865 -6.57 6.176 1 88.44 16 ILE B N 1
ATOM 1419 C CA . ILE B 1 16 ? 4.715 -5.613 5.469 1 88.44 16 ILE B CA 1
ATOM 1420 C C . ILE B 1 16 ? 6.09 -6.227 5.227 1 88.44 16 ILE B C 1
ATOM 1422 O O . ILE B 1 16 ? 6.711 -6.758 6.148 1 88.44 16 ILE B O 1
ATOM 1426 N N . PHE B 1 17 ? 6.496 -6.25 4.027 1 89.19 17 PHE B N 1
ATOM 1427 C CA . PHE B 1 17 ? 7.84 -6.672 3.646 1 89.19 17 PHE B CA 1
ATOM 1428 C C . PHE B 1 17 ? 8.703 -5.469 3.293 1 89.19 17 PHE B C 1
ATOM 1430 O O . PHE B 1 17 ? 8.266 -4.566 2.586 1 89.19 17 PHE B O 1
ATOM 1437 N N . ILE B 1 18 ? 10.023 -5.527 3.816 1 89.38 18 ILE B N 1
ATOM 1438 C CA . ILE B 1 18 ? 10.898 -4.383 3.611 1 89.38 18 ILE B CA 1
ATOM 1439 C C . ILE B 1 18 ? 12.258 -4.863 3.107 1 89.38 18 ILE B C 1
ATOM 1441 O O . ILE B 1 18 ? 12.805 -5.848 3.611 1 89.38 18 ILE B O 1
ATOM 1445 N N . LEU B 1 19 ? 12.664 -4.172 2.021 1 89.25 19 LEU B N 1
ATOM 1446 C CA . LEU B 1 19 ? 14.055 -4.266 1.601 1 89.25 19 LEU B CA 1
ATOM 1447 C C . LEU B 1 19 ? 14.859 -3.082 2.125 1 89.25 19 LEU B C 1
ATOM 1449 O O . LEU B 1 19 ? 14.492 -1.927 1.904 1 89.25 19 LEU B O 1
ATOM 1453 N N . GLU B 1 20 ? 15.953 -3.408 2.82 1 86.5 20 GLU B N 1
ATOM 1454 C CA . GLU B 1 20 ? 16.734 -2.344 3.438 1 86.5 20 GLU B CA 1
ATOM 1455 C C . GLU B 1 20 ? 18.188 -2.408 2.996 1 86.5 20 GLU B C 1
ATOM 1457 O O . GLU B 1 20 ? 18.688 -3.475 2.631 1 86.5 20 GLU B O 1
ATOM 1462 N N . ARG B 1 21 ? 18.766 -1.209 2.961 1 82 21 ARG B N 1
ATOM 1463 C CA . ARG B 1 21 ? 20.203 -1.036 2.812 1 82 21 ARG B CA 1
ATOM 1464 C C . ARG B 1 21 ? 20.766 -0.147 3.916 1 82 21 ARG B C 1
ATOM 1466 O O . ARG B 1 21 ? 20.5 1.056 3.949 1 82 21 ARG B O 1
ATOM 1473 N N . GLY B 1 22 ? 21.578 -0.877 4.828 1 77.88 22 GLY B N 1
ATOM 1474 C CA . GLY B 1 22 ? 21.969 -0.159 6.031 1 77.88 22 GLY B CA 1
ATOM 1475 C C . GLY B 1 22 ? 20.781 0.214 6.91 1 77.88 22 GLY B C 1
ATOM 1476 O O . GLY B 1 22 ? 20 -0.651 7.305 1 77.88 22 GLY B O 1
ATOM 1477 N N . ASP B 1 23 ? 20.531 1.46 7.207 1 72.62 23 ASP B N 1
ATOM 1478 C CA . ASP B 1 23 ? 19.422 1.913 8.047 1 72.62 23 ASP B CA 1
ATOM 1479 C C . ASP B 1 23 ? 18.359 2.613 7.223 1 72.62 23 ASP B C 1
ATOM 1481 O O . ASP B 1 23 ? 17.484 3.289 7.77 1 72.62 23 ASP B O 1
ATOM 1485 N N . GLU B 1 24 ? 18.469 2.324 5.844 1 77.81 24 GLU B N 1
ATOM 1486 C CA . GLU B 1 24 ? 17.516 2.998 4.965 1 77.81 24 GLU B CA 1
ATOM 1487 C C . GLU B 1 24 ? 16.578 1.997 4.293 1 77.81 24 GLU B C 1
ATOM 1489 O O . GLU B 1 24 ? 17.016 0.955 3.807 1 77.81 24 GLU B O 1
ATOM 1494 N N . ILE B 1 25 ? 15.344 2.385 4.324 1 83.12 25 ILE B N 1
ATOM 1495 C CA . ILE B 1 25 ? 14.383 1.588 3.566 1 83.12 25 ILE B CA 1
ATOM 1496 C C . ILE B 1 25 ? 14.555 1.855 2.072 1 83.12 25 ILE B C 1
ATOM 1498 O O . ILE B 1 25 ? 14.625 3.012 1.647 1 83.12 25 ILE B O 1
ATOM 1502 N N . VAL B 1 26 ? 14.672 0.794 1.311 1 87.25 26 VAL B N 1
ATOM 1503 C CA . VAL B 1 26 ? 14.844 0.906 -0.134 1 87.25 26 VAL B CA 1
ATOM 1504 C C . VAL B 1 26 ? 13.516 0.639 -0.838 1 87.25 26 VAL B C 1
ATOM 1506 O O . VAL B 1 26 ? 13.086 1.422 -1.689 1 87.25 26 VAL B O 1
ATOM 1509 N N . SER B 1 27 ? 12.844 -0.45 -0.479 1 90.06 27 SER B N 1
ATOM 1510 C CA . SER B 1 27 ? 11.555 -0.856 -1.03 1 90.06 27 SER B CA 1
ATOM 1511 C C . SER B 1 27 ? 10.672 -1.487 0.04 1 90.06 27 SER B C 1
ATOM 1513 O O . SER B 1 27 ? 11.172 -2.033 1.025 1 90.06 27 SER B O 1
ATOM 1515 N N . ALA B 1 28 ? 9.344 -1.318 -0.123 1 90.38 28 ALA B N 1
ATOM 1516 C CA . ALA B 1 28 ? 8.375 -1.887 0.812 1 90.38 28 ALA B CA 1
ATOM 1517 C C . ALA B 1 28 ? 7.145 -2.402 0.078 1 90.38 28 ALA B C 1
ATOM 1519 O O . ALA B 1 28 ? 6.797 -1.901 -0.995 1 90.38 28 ALA B O 1
ATOM 1520 N N . ALA B 1 29 ? 6.488 -3.439 0.641 1 92.25 29 ALA B N 1
ATOM 1521 C CA . ALA B 1 29 ? 5.273 -4.02 0.075 1 92.25 29 ALA B CA 1
ATOM 1522 C C . ALA B 1 29 ? 4.316 -4.469 1.176 1 92.25 29 ALA B C 1
ATOM 1524 O O . ALA B 1 29 ? 4.75 -4.891 2.25 1 92.25 29 ALA B O 1
ATOM 1525 N N . SER B 1 30 ? 3.049 -4.281 0.892 1 90.88 30 SER B N 1
ATOM 1526 C CA . SER B 1 30 ? 2.029 -4.891 1.739 1 90.88 30 SER B CA 1
ATOM 1527 C C . SER B 1 30 ? 1.452 -6.145 1.092 1 90.88 30 SER B C 1
ATOM 1529 O O . SER B 1 30 ? 1.098 -6.133 -0.089 1 90.88 30 SER B O 1
ATOM 1531 N N . VAL B 1 31 ? 1.366 -7.234 1.925 1 92.62 31 VAL B N 1
ATOM 1532 C CA . VAL B 1 31 ? 0.877 -8.516 1.424 1 92.62 31 VAL B CA 1
ATOM 1533 C C . VAL B 1 31 ? -0.196 -9.062 2.363 1 92.62 31 VAL B C 1
ATOM 1535 O O . VAL B 1 31 ? -0.048 -9 3.586 1 92.62 31 VAL B O 1
ATOM 1538 N N . ARG B 1 32 ? -1.241 -9.555 1.748 1 91.69 32 ARG B N 1
ATOM 1539 C CA . ARG B 1 32 ? -2.256 -10.281 2.506 1 91.69 32 ARG B CA 1
ATOM 1540 C C . ARG B 1 32 ? -2.387 -11.719 2.01 1 91.69 32 ARG B C 1
ATOM 1542 O O . ARG B 1 32 ? -2.527 -11.961 0.81 1 91.69 32 ARG B O 1
ATOM 1549 N N . ILE B 1 33 ? -2.371 -12.656 2.971 1 92.25 33 ILE B N 1
ATOM 1550 C CA . ILE B 1 33 ? -2.393 -14.07 2.615 1 92.25 33 ILE B CA 1
ATOM 1551 C C . ILE B 1 33 ? -3.766 -14.656 2.924 1 92.25 33 ILE B C 1
ATOM 1553 O O . ILE B 1 33 ? -4.27 -14.523 4.043 1 92.25 33 ILE B O 1
ATOM 1557 N N . HIS B 1 34 ? -4.324 -15.273 1.912 1 90.5 34 HIS B N 1
ATOM 1558 C CA . HIS B 1 34 ? -5.609 -15.953 2.021 1 90.5 34 HIS B CA 1
ATOM 1559 C C . HIS B 1 34 ? -5.438 -17.469 1.96 1 90.5 34 HIS B C 1
ATOM 1561 O O . HIS B 1 34 ? -5.703 -18.078 0.927 1 90.5 34 HIS B O 1
ATOM 1567 N N . GLY B 1 35 ? -5.031 -18.078 3.195 1 90.69 35 GLY B N 1
ATOM 1568 C CA . GLY B 1 35 ? -4.738 -19.5 3.168 1 90.69 35 GLY B CA 1
ATOM 1569 C C . GLY B 1 35 ? -3.658 -19.859 2.168 1 90.69 35 GLY B C 1
ATOM 1570 O O . GLY B 1 35 ? -2.682 -19.125 2.002 1 90.69 35 GLY B O 1
ATOM 1571 N N . THR B 1 36 ? -3.877 -21.062 1.474 1 93.62 36 THR B N 1
ATOM 1572 C CA . THR B 1 36 ? -2.881 -21.516 0.505 1 93.62 36 THR B CA 1
ATOM 1573 C C . THR B 1 36 ? -3.316 -21.172 -0.916 1 93.62 36 THR B C 1
ATOM 1575 O O . THR B 1 36 ? -2.531 -21.281 -1.858 1 93.62 36 THR B O 1
ATOM 1578 N N . LYS B 1 37 ? -4.477 -20.719 -1.078 1 92.06 37 LYS B N 1
ATOM 1579 C CA . LYS B 1 37 ? -5.039 -20.516 -2.408 1 92.06 37 LYS B CA 1
ATOM 1580 C C . LYS B 1 37 ? -4.371 -19.328 -3.109 1 92.06 37 LYS B C 1
ATOM 1582 O O . LYS B 1 37 ? -3.975 -19.438 -4.27 1 92.06 37 LYS B O 1
ATOM 1587 N N . LEU B 1 38 ? -4.312 -18.188 -2.4 1 94.25 38 LEU B N 1
ATOM 1588 C CA . LEU B 1 38 ? -3.68 -17.047 -3.055 1 94.25 38 LEU B CA 1
ATOM 1589 C C . LEU B 1 38 ? -3.211 -16.016 -2.027 1 94.25 38 LEU B C 1
ATOM 1591 O O . LEU B 1 38 ? -3.637 -16.062 -0.87 1 94.25 38 LEU B O 1
ATOM 1595 N N . ALA B 1 39 ? -2.275 -15.195 -2.449 1 95.69 39 ALA B N 1
ATOM 1596 C CA . ALA B 1 39 ? -1.911 -13.961 -1.753 1 95.69 39 ALA B CA 1
ATOM 1597 C C . ALA B 1 39 ? -2.133 -12.742 -2.643 1 95.69 39 ALA B C 1
ATOM 1599 O O . ALA B 1 39 ? -2.045 -12.836 -3.869 1 95.69 39 ALA B O 1
ATOM 1600 N N . GLU B 1 40 ? -2.504 -11.609 -2.002 1 93.88 40 GLU B N 1
ATOM 1601 C CA . GLU B 1 40 ? -2.561 -10.336 -2.719 1 93.88 40 GLU B CA 1
ATOM 1602 C C . GLU B 1 40 ? -1.496 -9.367 -2.209 1 93.88 40 GLU B C 1
ATOM 1604 O O . GLU B 1 40 ? -1.17 -9.367 -1.021 1 93.88 40 GLU B O 1
ATOM 1609 N N . MET B 1 41 ? -0.989 -8.617 -3.129 1 94.44 41 MET B N 1
ATOM 1610 C CA . MET B 1 41 ? -0.054 -7.535 -2.824 1 94.44 41 MET B CA 1
ATOM 1611 C C . MET B 1 41 ? -0.572 -6.203 -3.357 1 94.44 41 MET B C 1
ATOM 1613 O O . MET B 1 41 ? -0.227 -5.797 -4.469 1 94.44 41 MET B O 1
ATOM 1617 N N . PRO B 1 42 ? -1.3 -5.551 -2.484 1 91.31 42 PRO B N 1
ATOM 1618 C CA . PRO B 1 42 ? -1.971 -4.336 -2.953 1 91.31 42 PRO B CA 1
ATOM 1619 C C . PRO B 1 42 ? -1.001 -3.18 -3.189 1 91.31 42 PRO B C 1
ATOM 1621 O O . PRO B 1 42 ? -1.334 -2.225 -3.896 1 91.31 42 PRO B O 1
ATOM 1624 N N . PHE B 1 43 ? 0.163 -3.371 -2.572 1 89.31 43 PHE B N 1
ATOM 1625 C CA . PHE B 1 43 ? 1.12 -2.279 -2.711 1 89.31 43 PHE B CA 1
ATOM 1626 C C . PHE B 1 43 ? 2.549 -2.811 -2.707 1 89.31 43 PHE B C 1
ATOM 1628 O O . PHE B 1 43 ? 2.896 -3.668 -1.893 1 89.31 43 PHE B O 1
ATOM 1635 N N . ILE B 1 44 ? 3.266 -2.266 -3.686 1 92.25 44 ILE B N 1
ATOM 1636 C CA . ILE B 1 44 ? 4.719 -2.381 -3.668 1 92.25 44 ILE B CA 1
ATOM 1637 C C . ILE B 1 44 ? 5.344 -1.113 -4.242 1 92.25 44 ILE B C 1
ATOM 1639 O O . ILE B 1 44 ? 4.887 -0.595 -5.266 1 92.25 44 ILE B O 1
ATOM 1643 N N . GLY B 1 45 ? 6.375 -0.599 -3.527 1 90.69 45 GLY B N 1
ATOM 1644 C CA . GLY B 1 45 ? 7.039 0.614 -3.979 1 90.69 45 GLY B CA 1
ATOM 1645 C C . GLY B 1 45 ? 8.5 0.674 -3.586 1 90.69 45 GLY B C 1
ATOM 1646 O O . GLY B 1 45 ? 8.914 0.059 -2.598 1 90.69 45 GLY B O 1
ATOM 1647 N N . THR B 1 46 ? 9.195 1.371 -4.473 1 89.62 46 THR B N 1
ATOM 1648 C CA . THR B 1 46 ? 10.625 1.59 -4.266 1 89.62 46 THR B CA 1
ATOM 1649 C C . THR B 1 46 ? 10.93 3.08 -4.16 1 89.62 46 THR B C 1
ATOM 1651 O O . THR B 1 46 ? 10.398 3.885 -4.926 1 89.62 46 THR B O 1
ATOM 1654 N N . ARG B 1 47 ? 11.836 3.367 -3.254 1 84.94 47 ARG B N 1
ATOM 1655 C CA . ARG B 1 47 ? 12.281 4.754 -3.148 1 84.94 47 ARG B CA 1
ATOM 1656 C C . ARG B 1 47 ? 12.867 5.242 -4.469 1 84.94 47 ARG B C 1
ATOM 1658 O O . ARG B 1 47 ? 13.578 4.504 -5.148 1 84.94 47 ARG B O 1
ATOM 1665 N N . HIS B 1 48 ? 12.648 6.559 -4.613 1 81.12 48 HIS B N 1
ATOM 1666 C CA . HIS B 1 48 ? 12.961 7.168 -5.906 1 81.12 48 HIS B CA 1
ATOM 1667 C C . HIS B 1 48 ? 14.422 6.938 -6.285 1 81.12 48 HIS B C 1
ATOM 1669 O O . HIS B 1 48 ? 14.711 6.516 -7.406 1 81.12 48 HIS B O 1
ATOM 1675 N N . MET B 1 49 ? 15.344 7.125 -5.406 1 83.06 49 MET B N 1
ATOM 1676 C CA . MET B 1 49 ? 16.781 7.109 -5.715 1 83.06 49 MET B CA 1
ATOM 1677 C C . MET B 1 49 ? 17.25 5.699 -6.051 1 83.06 49 MET B C 1
ATOM 1679 O O . MET B 1 49 ? 18.328 5.516 -6.617 1 83.06 49 MET B O 1
ATOM 1683 N N . TYR B 1 50 ? 16.438 4.742 -5.77 1 87.12 50 TYR B N 1
ATOM 1684 C CA . TYR B 1 50 ? 16.859 3.359 -5.98 1 87.12 50 TYR B CA 1
ATOM 1685 C C . TYR B 1 50 ? 16.094 2.729 -7.133 1 87.12 50 TYR B C 1
ATOM 1687 O O . TYR B 1 50 ? 16.203 1.528 -7.387 1 87.12 50 TYR B O 1
ATOM 1695 N N . ARG B 1 51 ? 15.344 3.521 -7.883 1 87.38 51 ARG B N 1
ATOM 1696 C CA . ARG B 1 51 ? 14.523 2.99 -8.969 1 87.38 51 ARG B CA 1
ATOM 1697 C C . ARG B 1 51 ? 15.391 2.578 -10.156 1 87.38 51 ARG B C 1
ATOM 1699 O O . ARG B 1 51 ? 16.469 3.121 -10.359 1 87.38 51 ARG B O 1
ATOM 1706 N N . ARG B 1 52 ? 14.883 1.558 -10.859 1 89.19 52 ARG B N 1
ATOM 1707 C CA . ARG B 1 52 ? 15.5 1.021 -12.07 1 89.19 52 ARG B CA 1
ATOM 1708 C C . ARG B 1 52 ? 16.844 0.381 -11.766 1 89.19 52 ARG B C 1
ATOM 1710 O O . ARG B 1 52 ? 17.75 0.398 -12.602 1 89.19 52 ARG B O 1
ATOM 1717 N N . GLN B 1 53 ? 17.047 -0.026 -10.586 1 92 53 GLN B N 1
ATOM 1718 C CA . GLN B 1 53 ? 18.266 -0.714 -10.164 1 92 53 GLN B CA 1
ATOM 1719 C C . GLN B 1 53 ? 17.969 -2.15 -9.742 1 92 53 GLN B C 1
ATOM 1721 O O . GLN B 1 53 ? 18.781 -2.789 -9.07 1 92 53 GLN B O 1
ATOM 1726 N N . GLY B 1 54 ? 16.766 -2.627 -9.984 1 93.31 54 GLY B N 1
ATOM 1727 C CA . GLY B 1 54 ? 16.391 -4.008 -9.727 1 93.31 54 GLY B CA 1
ATOM 1728 C C . GLY B 1 54 ? 15.914 -4.242 -8.305 1 93.31 54 GLY B C 1
ATOM 1729 O O . GLY B 1 54 ? 15.789 -5.387 -7.867 1 93.31 54 GLY B O 1
ATOM 1730 N N . MET B 1 55 ? 15.609 -3.215 -7.582 1 91.88 55 MET B N 1
ATOM 1731 C CA . MET B 1 55 ? 15.273 -3.35 -6.168 1 91.88 55 MET B CA 1
ATOM 1732 C C . MET B 1 55 ? 13.875 -3.941 -5.996 1 91.88 55 MET B C 1
ATOM 1734 O O . MET B 1 55 ? 13.648 -4.75 -5.094 1 91.88 55 MET B O 1
ATOM 1738 N N . CYS B 1 56 ? 12.961 -3.557 -6.879 1 93.31 56 CYS B N 1
ATOM 1739 C CA . CYS B 1 56 ? 11.625 -4.145 -6.867 1 93.31 56 CYS B CA 1
ATOM 1740 C C . CYS B 1 56 ? 11.688 -5.648 -7.113 1 93.31 56 CYS B C 1
ATOM 1742 O O . CYS B 1 56 ? 11.055 -6.426 -6.398 1 93.31 56 CYS B O 1
ATOM 1744 N N . ARG B 1 57 ? 12.469 -6.027 -8.031 1 95.5 57 ARG B N 1
ATOM 1745 C CA . ARG B 1 57 ? 12.656 -7.441 -8.344 1 95.5 57 ARG B CA 1
ATOM 1746 C C . ARG B 1 57 ? 13.203 -8.203 -7.141 1 95.5 57 ARG B C 1
ATOM 1748 O O . ARG B 1 57 ? 12.734 -9.297 -6.828 1 95.5 57 ARG B O 1
ATOM 1755 N N . ARG B 1 58 ? 14.164 -7.613 -6.555 1 94.38 58 ARG B N 1
ATOM 1756 C CA . ARG B 1 58 ? 14.781 -8.266 -5.398 1 94.38 58 ARG B CA 1
ATOM 1757 C C . ARG B 1 58 ? 13.758 -8.484 -4.289 1 94.38 58 ARG B C 1
ATOM 1759 O O . ARG B 1 58 ? 13.695 -9.562 -3.691 1 94.38 58 ARG B O 1
ATOM 1766 N N . LEU B 1 59 ? 12.984 -7.461 -3.957 1 93.56 59 LEU B N 1
ATOM 1767 C CA . LEU B 1 59 ? 11.953 -7.598 -2.938 1 93.56 59 LEU B CA 1
ATOM 1768 C C . LEU B 1 59 ? 10.906 -8.633 -3.354 1 93.56 59 LEU B C 1
ATOM 1770 O O . LEU B 1 59 ? 10.531 -9.492 -2.559 1 93.56 59 LEU B O 1
ATOM 1774 N N . LEU B 1 60 ? 10.477 -8.57 -4.605 1 96.19 60 LEU B N 1
ATOM 1775 C CA . LEU B 1 60 ? 9.469 -9.484 -5.129 1 96.19 60 LEU B CA 1
ATOM 1776 C C . LEU B 1 60 ? 9.953 -10.93 -5.047 1 96.19 60 LEU B C 1
ATOM 1778 O O . LEU B 1 60 ? 9.211 -11.82 -4.637 1 96.19 60 LEU B O 1
ATOM 1782 N N . ASP B 1 61 ? 11.148 -11.109 -5.371 1 95.5 61 ASP B N 1
ATOM 1783 C CA . ASP B 1 61 ? 11.727 -12.445 -5.309 1 95.5 61 ASP B CA 1
ATOM 1784 C C . ASP B 1 61 ? 11.664 -13.008 -3.889 1 95.5 61 ASP B C 1
ATOM 1786 O O . ASP B 1 61 ? 11.328 -14.172 -3.689 1 95.5 61 ASP B O 1
ATOM 1790 N N . GLY B 1 62 ? 12.023 -12.148 -2.971 1 94.88 62 GLY B N 1
ATOM 1791 C CA . GLY B 1 62 ? 11.945 -12.562 -1.58 1 94.88 62 GLY B CA 1
ATOM 1792 C C . GLY B 1 62 ? 10.531 -12.891 -1.135 1 94.88 62 GLY B C 1
ATOM 1793 O O . GLY B 1 62 ? 10.312 -13.883 -0.443 1 94.88 62 GLY B O 1
ATOM 1794 N N . ILE B 1 63 ? 9.594 -12.133 -1.521 1 95.19 63 ILE B N 1
ATOM 1795 C CA . ILE B 1 63 ? 8.195 -12.352 -1.175 1 95.19 63 ILE B CA 1
ATOM 1796 C C . ILE B 1 63 ? 7.707 -13.664 -1.782 1 95.19 63 ILE B C 1
ATOM 1798 O O . ILE B 1 63 ? 7.074 -14.469 -1.101 1 95.19 63 ILE B O 1
ATOM 1802 N N . GLU B 1 64 ? 8.047 -13.875 -3.027 1 96.56 64 GLU B N 1
ATOM 1803 C CA . GLU B 1 64 ? 7.621 -15.086 -3.723 1 96.56 64 GLU B CA 1
ATOM 1804 C C . GLU B 1 64 ? 8.203 -16.328 -3.066 1 96.56 64 GLU B C 1
ATOM 1806 O O . GLU B 1 64 ? 7.523 -17.359 -2.945 1 96.56 64 GLU B O 1
ATOM 1811 N N . MET B 1 65 ? 9.414 -16.281 -2.668 1 95.19 65 MET B N 1
ATOM 1812 C CA . MET B 1 65 ? 10.055 -17.406 -1.993 1 95.19 65 MET B CA 1
ATOM 1813 C C . MET B 1 65 ? 9.32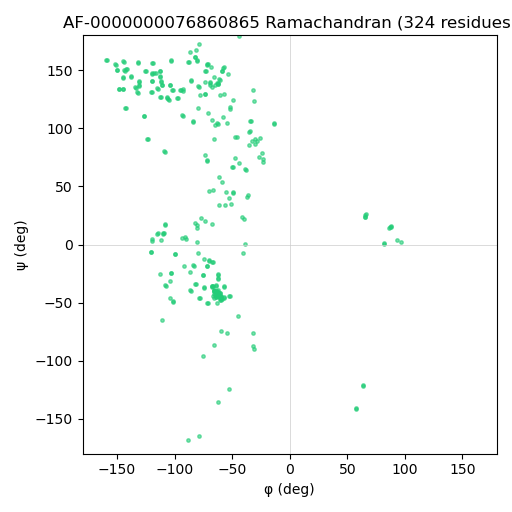 -17.75 -0.704 1 95.19 65 MET B C 1
ATOM 1815 O O . MET B 1 65 ? 9.047 -18.922 -0.435 1 95.19 65 MET B O 1
ATOM 1819 N N . ILE B 1 66 ? 8.969 -16.75 0.055 1 93.94 66 ILE B N 1
ATOM 1820 C CA . ILE B 1 66 ? 8.281 -16.953 1.321 1 93.94 66 ILE B CA 1
ATOM 1821 C C . ILE B 1 66 ? 6.883 -17.516 1.061 1 93.94 66 ILE B C 1
ATOM 1823 O O . ILE B 1 66 ? 6.473 -18.5 1.696 1 93.94 66 ILE B O 1
ATOM 1827 N N . LEU B 1 67 ? 6.207 -17 0.15 1 95.94 67 LEU B N 1
ATOM 1828 C CA . LEU B 1 67 ? 4.859 -17.453 -0.162 1 95.94 67 LEU B CA 1
ATOM 1829 C C . LEU B 1 67 ? 4.879 -18.906 -0.657 1 95.94 67 LEU B C 1
ATOM 1831 O O . LEU B 1 67 ? 4.012 -19.703 -0.293 1 95.94 67 LEU B O 1
ATOM 1835 N N . SER B 1 68 ? 5.875 -19.219 -1.46 1 95.94 68 SER B N 1
ATOM 1836 C CA . SER B 1 68 ? 6.027 -20.578 -1.937 1 95.94 68 SER B CA 1
ATOM 1837 C C . SER B 1 68 ? 6.273 -21.547 -0.779 1 95.94 68 SER B C 1
ATOM 1839 O O . SER B 1 68 ? 5.73 -22.656 -0.76 1 95.94 68 SER B O 1
ATOM 1841 N N . SER B 1 69 ? 7.09 -21.109 0.086 1 94.81 69 SER B N 1
ATOM 1842 C CA . SER B 1 69 ? 7.379 -21.953 1.241 1 94.81 69 SER B CA 1
ATOM 1843 C C . SER B 1 69 ? 6.125 -22.203 2.076 1 94.81 69 SER B C 1
ATOM 1845 O O . SER B 1 69 ? 6.02 -23.219 2.764 1 94.81 69 SER B O 1
ATOM 1847 N N . LEU B 1 70 ? 5.195 -21.328 2.012 1 94.12 70 LEU B N 1
ATOM 1848 C CA . LEU B 1 70 ? 3.924 -21.453 2.715 1 94.12 70 LEU B CA 1
ATOM 1849 C C . LEU B 1 70 ? 2.889 -22.156 1.845 1 94.12 70 LEU B C 1
ATOM 1851 O O . LEU B 1 70 ? 1.712 -22.234 2.203 1 94.12 70 LEU B O 1
ATOM 1855 N N . LYS B 1 71 ? 3.316 -22.625 0.725 1 96.56 71 LYS B N 1
ATOM 1856 C CA . LYS B 1 71 ? 2.529 -23.406 -0.223 1 96.56 71 LYS B CA 1
ATOM 1857 C C . LYS B 1 71 ? 1.394 -22.562 -0.814 1 96.56 71 LYS B C 1
ATOM 1859 O O . LYS B 1 71 ? 0.339 -23.109 -1.16 1 96.56 71 LYS B O 1
ATOM 1864 N N . VAL B 1 72 ? 1.527 -21.281 -0.863 1 96.19 72 VAL B N 1
ATOM 1865 C CA . VAL B 1 72 ? 0.571 -20.406 -1.539 1 96.19 72 VAL B CA 1
ATOM 1866 C C . VAL B 1 72 ? 0.649 -20.625 -3.049 1 96.19 72 VAL B C 1
ATOM 1868 O O . VAL B 1 72 ? 1.74 -20.672 -3.619 1 96.19 72 VAL B O 1
ATOM 1871 N N . GLU B 1 73 ? -0.496 -20.656 -3.766 1 95.81 73 GLU B N 1
ATOM 1872 C CA . GLU B 1 73 ? -0.554 -21.094 -5.156 1 95.81 73 GLU B CA 1
ATOM 1873 C C . GLU B 1 73 ? -0.245 -19.938 -6.105 1 95.81 73 GLU B C 1
ATOM 1875 O O . GLU B 1 73 ? 0.387 -20.125 -7.148 1 95.81 73 GLU B O 1
ATOM 1880 N N . LYS B 1 74 ? -0.75 -18.766 -5.805 1 97 74 LYS B N 1
ATOM 1881 C CA . LYS B 1 74 ? -0.57 -17.656 -6.738 1 97 74 LYS B CA 1
ATOM 1882 C C . LYS B 1 74 ? -0.556 -16.328 -6.008 1 97 74 LYS B C 1
ATOM 1884 O O . LYS B 1 74 ? -1.079 -16.203 -4.895 1 97 74 LYS B O 1
ATOM 1889 N N . LEU B 1 75 ? 0.08 -15.367 -6.609 1 97.44 75 LEU B N 1
ATOM 1890 C CA . LEU B 1 75 ? 0.143 -13.984 -6.152 1 97.44 75 LEU B CA 1
ATOM 1891 C C . LEU B 1 75 ? -0.617 -13.062 -7.102 1 97.44 75 LEU B C 1
ATOM 1893 O O . LEU B 1 75 ? -0.405 -13.102 -8.312 1 97.44 75 LEU B O 1
ATOM 1897 N N . ILE B 1 76 ? -1.547 -12.258 -6.52 1 96 76 ILE B N 1
ATOM 1898 C CA . ILE B 1 76 ? -2.354 -11.328 -7.301 1 96 76 ILE B CA 1
ATOM 1899 C C . ILE B 1 76 ? -1.95 -9.891 -6.973 1 96 76 ILE B C 1
ATOM 1901 O O . ILE B 1 76 ? -1.761 -9.547 -5.805 1 96 76 ILE B O 1
ATOM 1905 N N . ILE B 1 77 ? -1.819 -9 -8.023 1 95.69 77 ILE B N 1
ATOM 1906 C CA . ILE B 1 77 ? -1.479 -7.602 -7.809 1 95.69 77 ILE B CA 1
ATOM 1907 C C . ILE B 1 77 ? -2.443 -6.707 -8.586 1 95.69 77 ILE B C 1
ATOM 1909 O O . ILE B 1 77 ? -2.869 -7.059 -9.688 1 95.69 77 ILE B O 1
ATOM 1913 N N . PRO B 1 78 ? -2.82 -5.602 -7.953 1 91.25 78 PRO B N 1
ATOM 1914 C CA . PRO B 1 78 ? -3.434 -4.539 -8.75 1 91.25 78 PRO B CA 1
ATOM 1915 C C . PRO B 1 78 ? -2.406 -3.697 -9.5 1 91.25 78 PRO B C 1
ATOM 1917 O O . PRO B 1 78 ? -1.356 -3.357 -8.953 1 91.25 78 PRO B O 1
ATOM 1920 N N . ALA B 1 79 ? -2.646 -3.385 -10.75 1 91.31 79 ALA B N 1
ATOM 1921 C CA . ALA B 1 79 ? -1.711 -2.596 -11.547 1 91.31 79 ALA B CA 1
ATOM 1922 C C . ALA B 1 79 ? -2.439 -1.498 -12.32 1 91.31 79 ALA B C 1
ATOM 1924 O O . ALA B 1 79 ? -3.5 -1.739 -12.898 1 91.31 79 ALA B O 1
ATOM 1925 N N . ILE B 1 80 ? -1.837 -0.329 -12.281 1 87.38 80 ILE B N 1
ATOM 1926 C CA . ILE B 1 80 ? -2.344 0.716 -13.164 1 87.38 80 ILE B CA 1
ATOM 1927 C C . ILE B 1 80 ? -1.98 0.388 -14.609 1 87.38 80 ILE B C 1
ATOM 1929 O O . ILE B 1 80 ? -0.994 -0.306 -14.867 1 87.38 80 ILE B O 1
ATOM 1933 N N . ASN B 1 81 ? -2.764 0.922 -15.492 1 87.12 81 ASN B N 1
ATOM 1934 C CA . ASN B 1 81 ? -2.629 0.56 -16.906 1 87.12 81 ASN B CA 1
ATOM 1935 C C . ASN B 1 81 ? -1.22 0.836 -17.422 1 87.12 81 ASN B C 1
ATOM 1937 O O . ASN B 1 81 ? -0.674 0.05 -18.188 1 87.12 81 ASN B O 1
ATOM 1941 N N . GLU B 1 82 ? -0.643 1.853 -16.969 1 87.25 82 GLU B N 1
ATOM 1942 C CA . GLU B 1 82 ? 0.663 2.295 -17.438 1 87.25 82 GLU B CA 1
ATOM 1943 C C . GLU B 1 82 ? 1.755 1.297 -17.062 1 87.25 82 GLU B C 1
ATOM 1945 O O . GLU B 1 82 ? 2.84 1.309 -17.656 1 87.25 82 GLU B O 1
ATOM 1950 N N . LEU B 1 83 ? 1.478 0.394 -16.172 1 90.25 83 LEU B N 1
ATOM 1951 C CA . LEU B 1 83 ? 2.537 -0.482 -15.68 1 90.25 83 LEU B CA 1
ATOM 1952 C C . LEU B 1 83 ? 2.213 -1.942 -15.977 1 90.25 83 LEU B C 1
ATOM 1954 O O . LEU B 1 83 ? 2.994 -2.836 -15.641 1 90.25 83 LEU B O 1
ATOM 1958 N N . VAL B 1 84 ? 1.127 -2.197 -16.656 1 93.75 84 VAL B N 1
ATOM 1959 C CA . VAL B 1 84 ? 0.729 -3.564 -16.969 1 93.75 84 VAL B CA 1
ATOM 1960 C C . VAL B 1 84 ? 1.829 -4.254 -17.766 1 93.75 84 VAL B C 1
ATOM 1962 O O . VAL B 1 84 ? 2.23 -5.375 -17.453 1 93.75 84 VAL B O 1
ATOM 1965 N N . ASP B 1 85 ? 2.33 -3.562 -18.766 1 95.06 85 ASP B N 1
ATOM 1966 C CA . ASP B 1 85 ? 3.365 -4.145 -19.609 1 95.06 85 ASP B CA 1
ATOM 1967 C C . ASP B 1 85 ? 4.629 -4.449 -18.797 1 95.06 85 ASP B C 1
ATOM 1969 O O . ASP B 1 85 ? 5.266 -5.488 -19 1 95.06 85 ASP B O 1
ATOM 1973 N N . THR B 1 86 ? 4.965 -3.6 -17.922 1 93.38 86 THR B N 1
ATOM 1974 C CA . THR B 1 86 ? 6.145 -3.805 -17.094 1 93.38 86 THR B CA 1
ATOM 1975 C C . THR B 1 86 ? 5.973 -5.039 -16.203 1 93.38 86 THR B C 1
ATOM 1977 O O . THR B 1 86 ? 6.871 -5.883 -16.141 1 93.38 86 THR B O 1
ATOM 1980 N N . TRP B 1 87 ? 4.836 -5.215 -15.617 1 96.62 87 TRP B N 1
ATOM 1981 C CA . TRP B 1 87 ? 4.574 -6.344 -14.727 1 96.62 87 TRP B CA 1
ATOM 1982 C C . TRP B 1 87 ? 4.559 -7.652 -15.508 1 96.62 87 TRP B C 1
ATOM 1984 O O . TRP B 1 87 ? 5.02 -8.68 -15.016 1 96.62 87 TRP B O 1
ATOM 1994 N N . THR B 1 88 ? 4.062 -7.598 -16.719 1 97.25 88 THR B N 1
ATOM 1995 C CA . THR B 1 88 ? 3.947 -8.805 -17.531 1 97.25 88 THR B CA 1
ATOM 1996 C C . THR B 1 88 ? 5.297 -9.195 -18.125 1 97.25 88 THR B C 1
ATOM 1998 O O . THR B 1 88 ? 5.719 -10.352 -18.016 1 97.25 88 THR B O 1
ATOM 2001 N N . SER B 1 89 ? 6.016 -8.242 -18.672 1 96.5 89 SER B N 1
ATOM 2002 C CA . SER B 1 89 ? 7.234 -8.547 -19.422 1 96.5 89 SER B CA 1
ATOM 2003 C C . SER B 1 89 ? 8.422 -8.727 -18.484 1 96.5 89 SER B C 1
ATOM 2005 O O . SER B 1 89 ? 9.266 -9.602 -18.703 1 96.5 89 SER B O 1
ATOM 2007 N N . LYS B 1 90 ? 8.445 -7.984 -17.391 1 95.69 90 LYS B N 1
ATOM 2008 C CA . LYS B 1 90 ? 9.656 -7.977 -16.578 1 95.69 90 LYS B CA 1
ATOM 2009 C C . LYS B 1 90 ? 9.484 -8.836 -15.328 1 95.69 90 LYS B C 1
ATOM 2011 O O . LYS B 1 90 ? 10.461 -9.336 -14.773 1 95.69 90 LYS B O 1
ATOM 2016 N N . PHE B 1 91 ? 8.266 -9.047 -14.852 1 96.56 91 PHE B N 1
ATOM 2017 C CA . PHE B 1 91 ? 8.117 -9.672 -13.547 1 96.56 91 PHE B CA 1
ATOM 2018 C C . PHE B 1 91 ? 7.324 -10.969 -13.656 1 96.56 91 PHE B C 1
ATOM 2020 O O . PHE B 1 91 ? 7.121 -11.664 -12.656 1 96.56 91 PHE B O 1
ATOM 2027 N N . GLY B 1 92 ? 6.789 -11.297 -14.797 1 97 92 GLY B N 1
ATOM 2028 C CA . GLY B 1 92 ? 6.207 -12.609 -15.039 1 97 92 GLY B CA 1
ATOM 2029 C C . GLY B 1 92 ? 4.742 -12.695 -14.656 1 97 92 GLY B C 1
ATOM 2030 O O . GLY B 1 92 ? 4.211 -13.789 -14.461 1 97 92 GLY B O 1
ATOM 2031 N N . PHE B 1 93 ? 4.121 -11.578 -14.469 1 97.75 93 PHE B N 1
ATOM 2032 C CA . PHE B 1 93 ? 2.688 -11.586 -14.203 1 97.75 93 PHE B CA 1
ATOM 2033 C C . PHE B 1 93 ? 1.897 -11.695 -15.5 1 97.75 93 PHE B C 1
ATOM 2035 O O . PHE B 1 93 ? 2.424 -11.406 -16.578 1 97.75 93 PHE B O 1
ATOM 2042 N N . SER B 1 94 ? 0.62 -12.094 -15.367 1 97.56 94 SER B N 1
ATOM 2043 C CA . SER B 1 94 ? -0.301 -12.195 -16.5 1 97.56 94 SER B CA 1
ATOM 2044 C C . SER B 1 94 ? -1.72 -11.812 -16.094 1 97.56 94 SER B C 1
ATOM 2046 O O . SER B 1 94 ? -2.064 -11.859 -14.906 1 97.56 94 SER B O 1
ATOM 2048 N N . PRO B 1 95 ? -2.551 -11.422 -17.078 1 95.19 95 PRO B N 1
ATOM 2049 C CA . PRO B 1 95 ? -3.955 -11.172 -16.75 1 95.19 95 PRO B CA 1
ATOM 2050 C C . PRO B 1 95 ? -4.645 -12.391 -16.141 1 95.19 95 PRO B C 1
ATOM 2052 O O . PRO B 1 95 ? -4.242 -13.523 -16.406 1 95.19 95 PRO B O 1
ATOM 2055 N N . LEU B 1 96 ? -5.605 -12.125 -15.352 1 92.94 96 LEU B N 1
ATOM 2056 C CA . LEU B 1 96 ? -6.348 -13.219 -14.75 1 92.94 96 LEU B CA 1
ATOM 2057 C C . LEU B 1 96 ? -7.043 -14.062 -15.812 1 92.94 96 LEU B C 1
ATOM 2059 O O . LEU B 1 96 ? -7.633 -13.516 -16.75 1 92.94 96 LEU B O 1
ATOM 2063 N N . GLU B 1 97 ? -7.004 -15.32 -15.617 1 88.94 97 GLU B N 1
ATOM 2064 C CA . GLU B 1 97 ? -7.805 -16.234 -16.438 1 88.94 97 GLU B CA 1
ATOM 2065 C C . GLU B 1 97 ? -9.25 -16.281 -15.945 1 88.94 97 GLU B C 1
ATOM 2067 O O . GLU B 1 97 ? -9.531 -15.977 -14.781 1 88.94 97 GLU B O 1
ATOM 2072 N N . THR B 1 98 ? -10.156 -16.672 -16.812 1 84.06 98 THR B N 1
ATOM 2073 C CA . THR B 1 98 ? -11.578 -16.734 -16.484 1 84.06 98 THR B CA 1
ATOM 2074 C C . THR B 1 98 ? -11.805 -17.531 -15.203 1 84.06 98 THR B C 1
ATOM 2076 O O . THR B 1 98 ? -12.578 -17.125 -14.344 1 84.06 98 THR B O 1
ATOM 2079 N N . SER B 1 99 ? -11.164 -18.641 -15.07 1 82.75 99 SER B N 1
ATOM 2080 C CA . SER B 1 99 ? -11.312 -19.484 -13.891 1 82.75 99 SER B CA 1
ATOM 2081 C C . SER B 1 99 ? -10.812 -18.766 -12.633 1 82.75 99 SER B C 1
ATOM 2083 O O . SER B 1 99 ? -11.398 -18.906 -11.562 1 82.75 99 SER B O 1
ATOM 2085 N N . ASP B 1 100 ? -9.805 -18.016 -12.82 1 86.19 100 ASP B N 1
ATOM 2086 C CA . ASP B 1 100 ? -9.211 -17.297 -11.688 1 86.19 100 ASP B CA 1
ATOM 2087 C C . ASP B 1 100 ? -10.078 -16.109 -11.273 1 86.19 100 ASP B C 1
ATOM 2089 O O . ASP B 1 100 ? -10.109 -15.742 -10.094 1 86.19 100 ASP B O 1
ATOM 2093 N N . LYS B 1 101 ? -10.805 -15.617 -12.211 1 85.19 101 LYS B N 1
ATOM 2094 C CA . LYS B 1 101 ? -11.664 -14.477 -11.922 1 85.19 101 LYS B CA 1
ATOM 2095 C C . LYS B 1 101 ? -12.766 -14.859 -10.93 1 85.19 101 LYS B C 1
ATOM 2097 O O . LYS B 1 101 ? -13.102 -14.078 -10.039 1 85.19 101 LYS B O 1
ATOM 2102 N N . GLN B 1 102 ? -13.273 -16.031 -11.117 1 82.94 102 GLN B N 1
ATOM 2103 C CA . GLN B 1 102 ? -14.312 -16.5 -10.211 1 82.94 102 GLN B CA 1
ATOM 2104 C C . GLN B 1 102 ? -13.766 -16.703 -8.797 1 82.94 102 GLN B C 1
ATOM 2106 O O . GLN B 1 102 ? -14.422 -16.359 -7.816 1 82.94 102 GLN B O 1
ATOM 2111 N N . GLU B 1 103 ? -12.547 -17.25 -8.75 1 83.44 103 GLU B N 1
ATOM 2112 C CA . GLU B 1 103 ? -11.914 -17.484 -7.457 1 83.44 103 GLU B CA 1
ATOM 2113 C C . GLU B 1 103 ? -11.633 -16.172 -6.734 1 83.44 103 GLU B C 1
ATOM 2115 O O . GLU B 1 103 ? -11.906 -16.031 -5.539 1 83.44 103 GLU B O 1
ATOM 2120 N N . VAL B 1 104 ? -11.156 -15.242 -7.461 1 83.75 104 VAL B N 1
ATOM 2121 C CA . VAL B 1 104 ? -10.789 -13.938 -6.906 1 83.75 104 VAL B CA 1
ATOM 2122 C C . VAL B 1 104 ? -12.047 -13.211 -6.445 1 83.75 104 VAL B C 1
ATOM 2124 O O . VAL B 1 104 ? -12.047 -12.547 -5.402 1 83.75 104 VAL B O 1
ATOM 2127 N N . LYS B 1 105 ? -13.164 -13.375 -7.184 1 78.31 105 LYS B N 1
ATOM 2128 C CA . LYS B 1 105 ? -14.43 -12.75 -6.832 1 78.31 105 LYS B CA 1
ATOM 2129 C C . LYS B 1 105 ? -14.93 -13.25 -5.477 1 78.31 105 LYS B C 1
ATOM 2131 O O . LYS B 1 105 ? -15.57 -12.508 -4.734 1 78.31 105 LYS B O 1
ATOM 2136 N N . SER B 1 106 ? -14.523 -14.469 -5.246 1 79.12 106 SER B N 1
ATOM 2137 C CA . SER B 1 106 ? -15.008 -15.062 -4.008 1 79.12 106 SER B CA 1
ATOM 2138 C C . SER B 1 106 ? -14.148 -14.648 -2.818 1 79.12 106 SER B C 1
ATOM 2140 O O . SER B 1 106 ? -14.547 -14.812 -1.665 1 79.12 106 SER B O 1
ATOM 2142 N N . ILE B 1 107 ? -13.008 -14.203 -3.189 1 81.19 107 ILE B N 1
ATOM 2143 C CA . ILE B 1 107 ? -12.094 -13.773 -2.137 1 81.19 107 ILE B CA 1
ATOM 2144 C C . ILE B 1 107 ? -12.266 -12.281 -1.878 1 81.19 107 ILE B C 1
ATOM 2146 O O . ILE B 1 107 ? -12.438 -11.492 -2.814 1 81.19 107 ILE B O 1
ATOM 2150 N N . ASN B 1 108 ? -12.383 -11.875 -0.622 1 78.62 108 ASN B N 1
ATOM 2151 C CA . ASN B 1 108 ? -12.508 -10.484 -0.207 1 78.62 108 ASN B CA 1
ATOM 2152 C C . ASN B 1 108 ? -11.195 -9.727 -0.381 1 78.62 108 ASN B C 1
ATOM 2154 O O . ASN B 1 108 ? -10.562 -9.336 0.604 1 78.62 108 ASN B O 1
ATOM 2158 N N . MET B 1 109 ? -10.82 -9.445 -1.709 1 82.81 109 MET B N 1
ATOM 2159 C CA . MET B 1 109 ? -9.555 -8.781 -2.012 1 82.81 109 MET B CA 1
ATOM 2160 C C . MET B 1 109 ? -9.711 -7.27 -1.978 1 82.81 109 MET B C 1
ATOM 2162 O O . MET B 1 109 ? -10.82 -6.754 -2.146 1 82.81 109 MET B O 1
ATOM 2166 N N . LEU B 1 110 ? -8.555 -6.664 -1.763 1 81.19 110 LEU B N 1
ATOM 2167 C CA . LEU B 1 110 ? -8.5 -5.211 -1.858 1 81.19 110 LEU B CA 1
ATOM 2168 C C . LEU B 1 110 ? -8.32 -4.77 -3.307 1 81.19 110 LEU B C 1
ATOM 2170 O O . LEU B 1 110 ? -7.34 -5.129 -3.955 1 81.19 110 LEU B O 1
ATOM 2174 N N . VAL B 1 111 ? -9.367 -4.234 -3.965 1 75.81 111 VAL B N 1
ATOM 2175 C CA . VAL B 1 111 ? -9.312 -3.781 -5.352 1 75.81 111 VAL B CA 1
ATOM 2176 C C . VAL B 1 111 ? -9.453 -2.262 -5.402 1 75.81 111 VAL B C 1
ATOM 2178 O O . VAL B 1 111 ? -10.25 -1.68 -4.664 1 75.81 111 VAL B O 1
ATOM 2181 N N . PHE B 1 112 ? -8.641 -1.616 -6.348 1 76.69 112 PHE B N 1
ATOM 2182 C CA . PHE B 1 112 ? -8.594 -0.16 -6.398 1 76.69 112 PHE B CA 1
ATOM 2183 C C . PHE B 1 112 ? -9.109 0.354 -7.738 1 76.69 112 PHE B C 1
ATOM 2185 O O . PHE B 1 112 ? -8.906 -0.283 -8.773 1 76.69 112 PHE B O 1
ATOM 2192 N N . PRO B 1 113 ? -9.703 1.502 -7.629 1 74.06 113 PRO B N 1
ATOM 2193 C CA . PRO B 1 113 ? -10.117 2.1 -8.898 1 74.06 113 PRO B CA 1
ATOM 2194 C C . PRO B 1 113 ? -8.938 2.385 -9.828 1 74.06 113 PRO B C 1
ATOM 2196 O O . PRO B 1 113 ? -7.871 2.793 -9.367 1 74.06 113 PRO B O 1
ATOM 2199 N N . GLY B 1 114 ? -9.203 2.156 -11.078 1 77.31 114 GLY B N 1
ATOM 2200 C CA . GLY B 1 114 ? -8.203 2.498 -12.078 1 77.31 114 GLY B CA 1
ATOM 2201 C C . GLY B 1 114 ? -7.133 1.437 -12.234 1 77.31 114 GLY B C 1
ATOM 2202 O O . GLY B 1 114 ? -6.156 1.636 -12.961 1 77.31 114 GLY B O 1
ATOM 2203 N N . THR B 1 115 ? -7.246 0.376 -11.492 1 86.38 115 THR B N 1
ATOM 2204 C CA . THR B 1 115 ? -6.27 -0.702 -11.617 1 86.38 115 THR B CA 1
ATOM 2205 C C . THR B 1 115 ? -6.922 -1.957 -12.195 1 86.38 115 THR B C 1
ATOM 2207 O O . THR B 1 115 ? -8.133 -2.139 -12.086 1 86.38 115 THR B O 1
ATOM 2210 N N . GLY B 1 116 ? -6.125 -2.75 -12.938 1 87.75 116 GLY B N 1
ATOM 2211 C CA . GLY B 1 116 ? -6.465 -4.121 -13.281 1 87.75 116 GLY B CA 1
ATOM 2212 C C . GLY B 1 116 ? -5.715 -5.148 -12.453 1 87.75 116 GLY B C 1
ATOM 2213 O O . GLY B 1 116 ? -4.668 -4.84 -11.875 1 87.75 116 GLY B O 1
ATOM 2214 N N . LEU B 1 117 ? -6.328 -6.391 -12.406 1 92.62 117 LEU B N 1
ATOM 2215 C CA . LEU B 1 117 ? -5.688 -7.434 -11.617 1 92.62 117 LEU B CA 1
ATOM 2216 C C . LEU B 1 117 ? -4.797 -8.312 -12.492 1 92.62 117 LEU B C 1
ATOM 2218 O O . LEU B 1 117 ? -5.195 -8.703 -13.594 1 92.62 117 LEU B O 1
ATOM 2222 N N . LEU B 1 118 ? -3.613 -8.539 -11.992 1 96.62 118 LEU B N 1
ATOM 2223 C CA . LEU B 1 118 ? -2.688 -9.484 -12.602 1 96.62 118 LEU B CA 1
ATOM 2224 C C . LEU B 1 118 ? -2.344 -10.609 -11.625 1 96.62 118 LEU B C 1
ATOM 2226 O O . LEU B 1 118 ? -2.465 -10.438 -10.406 1 96.62 118 LEU B O 1
ATOM 2230 N N . GLN B 1 119 ? -1.921 -11.781 -12.211 1 97.25 119 GLN B N 1
ATOM 2231 C CA . GLN B 1 119 ? -1.608 -12.938 -11.367 1 97.25 119 GLN B CA 1
ATOM 2232 C C . GLN B 1 119 ? -0.268 -13.555 -11.758 1 97.25 119 GLN B C 1
ATOM 2234 O O . GLN B 1 119 ? 0.195 -13.383 -12.883 1 97.25 119 GLN B O 1
ATOM 2239 N N . LYS B 1 120 ? 0.334 -14.25 -10.812 1 97.75 120 LYS B N 1
ATOM 2240 C CA . LYS B 1 120 ? 1.558 -15.023 -11.023 1 97.75 120 LYS B CA 1
ATOM 2241 C C . LYS B 1 120 ? 1.527 -16.328 -10.234 1 97.75 120 LYS B C 1
ATOM 2243 O O . LYS B 1 120 ? 1.428 -16.312 -9 1 97.75 120 LYS B O 1
ATOM 2248 N N . PRO B 1 121 ? 1.564 -17.484 -10.945 1 96.75 121 PRO B N 1
ATOM 2249 C CA . PRO B 1 121 ? 1.663 -18.75 -10.227 1 96.75 121 PRO B CA 1
ATOM 2250 C C . PRO B 1 121 ? 2.955 -18.875 -9.414 1 96.75 121 PRO B C 1
ATOM 2252 O O . PRO B 1 121 ? 4.012 -18.422 -9.867 1 96.75 121 PRO B O 1
ATOM 2255 N N . LEU B 1 122 ? 2.854 -19.391 -8.219 1 96.88 122 LEU B N 1
ATOM 2256 C CA . LEU B 1 122 ? 4.023 -19.516 -7.359 1 96.88 122 LEU B CA 1
ATOM 2257 C C . LEU B 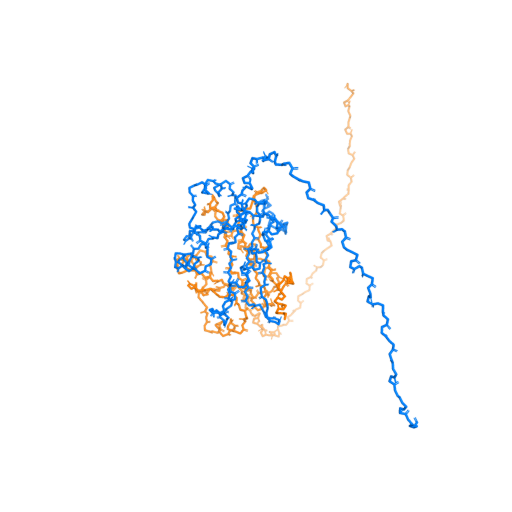1 122 ? 4.453 -20.969 -7.234 1 96.88 122 LEU B C 1
ATOM 2259 O O . LEU B 1 122 ? 5.605 -21.266 -6.898 1 96.88 122 LEU B O 1
ATOM 2263 N N . LEU B 1 123 ? 3.617 -21.922 -7.223 1 85.94 123 LEU B N 1
ATOM 2264 C CA . LEU B 1 123 ? 3.934 -23.344 -7.16 1 85.94 123 LEU B CA 1
ATOM 2265 C C . LEU B 1 123 ? 4.008 -23.953 -8.562 1 85.94 123 LEU B C 1
ATOM 2267 O O . LEU B 1 123 ? 3.227 -23.594 -9.438 1 85.94 123 LEU B O 1
ATOM 2271 N N . ASN B 1 124 ? 5.285 -24.328 -8.922 1 65.19 124 ASN B N 1
ATOM 2272 C CA . ASN B 1 124 ? 5.375 -25.062 -10.172 1 65.19 124 ASN B CA 1
ATOM 2273 C C . ASN B 1 124 ? 4.332 -26.188 -10.242 1 65.19 124 ASN B C 1
ATOM 2275 O O . ASN B 1 124 ? 4.215 -26.984 -9.32 1 65.19 124 ASN B O 1
ATOM 2279 N N . LYS B 1 125 ? 3.221 -25.922 -10.789 1 52.03 125 LYS B N 1
ATOM 2280 C CA . LYS B 1 125 ? 2.461 -27.141 -11.07 1 52.03 125 LYS B CA 1
ATOM 2281 C C . LYS B 1 125 ? 3.383 -28.266 -11.508 1 52.03 125 LYS B C 1
ATOM 2283 O O . LYS B 1 125 ? 3.82 -28.312 -12.656 1 52.03 125 LYS B O 1
ATOM 2288 N N . GLN B 1 126 ? 4.488 -28.438 -10.945 1 43.91 126 GLN B N 1
ATOM 2289 C CA . GLN B 1 126 ? 5.102 -29.688 -11.367 1 43.91 126 GLN B CA 1
ATOM 2290 C C . GLN B 1 126 ? 4.039 -30.75 -11.672 1 43.91 126 GLN B C 1
ATOM 2292 O O . GLN B 1 126 ? 3.008 -30.812 -11 1 43.91 126 GLN B O 1
ATOM 2297 N N . ALA B 1 127 ? 4.227 -31.438 -12.875 1 42.22 127 ALA B N 1
ATOM 2298 C CA . ALA B 1 127 ? 3.607 -32.594 -13.508 1 42.22 127 ALA B CA 1
ATOM 2299 C C . ALA B 1 127 ? 3.209 -33.656 -12.469 1 42.22 127 ALA B C 1
ATOM 2301 O O . ALA B 1 127 ? 4.02 -34.031 -11.625 1 42.22 127 ALA B O 1
ATOM 2302 N N . SER B 1 128 ? 2.025 -33.562 -11.852 1 41.78 128 SER B N 1
ATOM 2303 C CA . SER B 1 128 ? 1.661 -34.812 -11.219 1 41.78 128 SER B CA 1
ATOM 2304 C C . SER B 1 128 ? 2.547 -35.969 -11.703 1 41.78 128 SER B C 1
ATOM 2306 O O . SER B 1 128 ? 2.791 -36.094 -12.906 1 41.78 128 SER B O 1
ATOM 2308 N N . PRO B 1 129 ? 3.531 -36.438 -10.844 1 40.22 129 PRO B N 1
ATOM 2309 C CA . PRO B 1 129 ? 4.129 -37.656 -11.391 1 40.22 129 PRO B CA 1
ATOM 2310 C C . PRO B 1 129 ? 3.133 -38.5 -12.188 1 40.22 129 PRO B C 1
ATOM 2312 O O . PRO B 1 129 ? 2.031 -38.781 -11.711 1 40.22 129 PRO B O 1
ATOM 2315 N N . GLN B 1 130 ? 2.973 -38.312 -13.422 1 35.06 130 GLN B N 1
ATOM 2316 C CA . GLN B 1 130 ? 2.279 -39.375 -14.141 1 35.06 130 GLN B CA 1
ATOM 2317 C C . GLN B 1 130 ? 2.498 -40.719 -13.469 1 35.06 130 GLN B C 1
ATOM 2319 O O . GLN B 1 130 ? 3.637 -41.125 -13.227 1 35.06 130 GLN B O 1
ATOM 2324 N N . GLU B 1 131 ? 1.602 -41.094 -12.477 1 38.06 131 GLU B N 1
ATOM 2325 C CA . GLU B 1 131 ? 1.585 -42.5 -12.062 1 38.06 131 GLU B CA 1
ATOM 2326 C C . GLU B 1 131 ? 2.129 -43.406 -13.164 1 38.06 131 GLU B C 1
ATOM 2328 O O . GLU B 1 131 ? 1.577 -43.438 -14.266 1 38.06 131 GLU B O 1
ATOM 2333 N N . HIS B 1 132 ? 3.479 -43.375 -13.195 1 35.69 132 HIS B N 1
ATOM 2334 C CA . HIS B 1 132 ? 4.047 -44.438 -14.031 1 35.69 132 HIS B CA 1
ATOM 2335 C C . HIS B 1 132 ? 3.234 -45.719 -13.945 1 35.69 132 HIS B C 1
ATOM 2337 O O . HIS B 1 132 ? 2.904 -46.156 -12.844 1 35.69 132 HIS B O 1
ATOM 2343 N N . PRO B 1 133 ? 2.40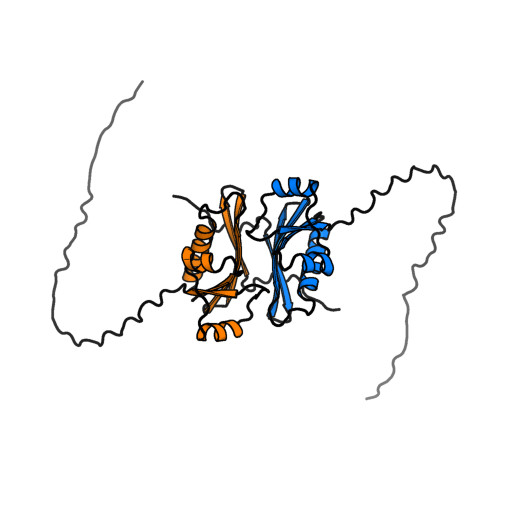8 -45.938 -14.797 1 36.62 133 PRO B N 1
ATOM 2344 C CA . PRO B 1 133 ? 1.816 -47.281 -14.75 1 36.62 133 PRO B CA 1
ATOM 2345 C C . PRO B 1 133 ? 2.812 -48.344 -14.305 1 36.62 133 PRO B C 1
ATOM 2347 O O . PRO B 1 133 ? 4.004 -48.25 -14.625 1 36.62 133 PRO B O 1
ATOM 2350 N N . GLY B 1 134 ? 2.666 -48.844 -13.016 1 32.44 134 GLY B N 1
ATOM 2351 C CA . GLY B 1 134 ? 3.33 -50 -12.43 1 32.44 134 GLY B CA 1
ATOM 2352 C C . GLY B 1 134 ? 3.809 -51 -13.453 1 32.44 134 GLY B C 1
ATOM 2353 O O . GLY B 1 134 ? 3.002 -51.719 -14.062 1 32.44 134 GLY B O 1
ATOM 2354 N N . SER B 1 135 ? 4.879 -50.531 -14.102 1 26.34 135 SER B N 1
ATOM 2355 C CA . SER B 1 135 ? 5.484 -51.594 -14.883 1 26.34 135 SER B CA 1
ATOM 2356 C C . SER B 1 135 ? 5.891 -52.781 -13.992 1 26.34 135 SER B C 1
ATOM 2358 O O . SER B 1 135 ? 6.527 -52.594 -12.953 1 26.34 135 SER B O 1
ATOM 2360 N N . GLU B 1 136 ? 5.297 -53.812 -14.047 1 29.48 136 GLU B N 1
ATOM 2361 C CA . GLU B 1 136 ? 5.535 -55.156 -13.508 1 29.48 136 GLU B CA 1
ATOM 2362 C C . GLU B 1 136 ? 6.996 -55.531 -13.656 1 29.48 136 GLU B C 1
ATOM 2364 O O . GLU B 1 136 ? 7.328 -56.719 -13.594 1 29.48 136 GLU B O 1
ATOM 2369 N N . GLY B 1 137 ? 7.961 -54.5 -13.766 1 21.28 137 GLY B N 1
ATOM 2370 C CA . GLY B 1 137 ? 9.18 -55.156 -14.211 1 21.28 137 GLY B CA 1
ATOM 2371 C C . GLY B 1 137 ? 9.82 -56 -13.141 1 21.28 137 GLY B C 1
ATOM 2372 O O . GLY B 1 137 ? 9.672 -55.719 -11.945 1 21.28 137 GLY B O 1
ATOM 2373 N N . ASP B 1 138 ? 10.602 -57.031 -13.445 1 22.41 138 ASP B N 1
ATOM 2374 C CA . ASP B 1 138 ? 11.219 -58.281 -13.008 1 22.41 138 ASP B CA 1
ATOM 2375 C C . ASP B 1 138 ? 12.398 -58.031 -12.078 1 22.41 138 ASP B C 1
ATOM 2377 O O . ASP B 1 138 ? 12.469 -58.594 -10.984 1 22.41 138 ASP B O 1
ATOM 2381 N N . ALA B 1 139 ? 13.773 -58 -12.641 1 21.09 139 ALA B N 1
ATOM 2382 C CA . ALA B 1 139 ? 14.805 -58.969 -12.266 1 21.09 139 ALA B CA 1
ATOM 2383 C C . ALA B 1 139 ? 15.586 -58.5 -11.047 1 21.09 139 ALA B C 1
ATOM 2385 O O . ALA B 1 139 ? 15.555 -57.312 -10.703 1 21.09 139 ALA B O 1
ATOM 2386 N N . ASP B 1 140 ? 16.797 -59.156 -10.641 1 21.44 140 ASP B N 1
ATOM 2387 C CA . ASP B 1 140 ? 17.625 -59.844 -9.641 1 21.44 140 ASP B CA 1
ATOM 2388 C C . ASP B 1 140 ? 18.797 -58.969 -9.211 1 21.44 140 ASP B C 1
ATOM 2390 O O . ASP B 1 140 ? 19.719 -59.438 -8.547 1 21.44 140 ASP B O 1
ATOM 2394 N N . ALA B 1 141 ? 18.969 -57.625 -9.547 1 21.5 141 ALA B N 1
ATOM 2395 C CA . ALA B 1 141 ? 20.406 -57.438 -9.523 1 21.5 141 ALA B CA 1
ATOM 2396 C C . ALA B 1 141 ? 20.922 -57.312 -8.094 1 21.5 141 ALA B C 1
ATOM 2398 O O . ALA B 1 141 ? 20.406 -56.5 -7.309 1 21.5 141 ALA B O 1
ATOM 2399 N N . GLU B 1 142 ? 21.984 -58.062 -7.574 1 22.72 142 GLU B N 1
ATOM 2400 C CA . GLU B 1 142 ? 22.719 -58.5 -6.395 1 22.72 142 GLU B CA 1
ATOM 2401 C C . GLU B 1 142 ? 23.703 -57.406 -5.926 1 22.72 142 GLU B C 1
ATOM 2403 O O . GLU B 1 142 ? 24.453 -57.625 -4.977 1 22.72 142 GLU B O 1
ATOM 2408 N N . THR B 1 143 ? 23.859 -56.156 -6.477 1 20.73 143 THR B N 1
ATOM 2409 C CA . THR B 1 143 ? 25.25 -55.75 -6.324 1 20.73 143 THR B CA 1
ATOM 2410 C C . THR B 1 143 ? 25.578 -55.5 -4.859 1 20.73 143 THR B C 1
ATOM 2412 O O . THR B 1 143 ? 24.734 -55 -4.102 1 20.73 143 THR B O 1
ATOM 2415 N N . GLN B 1 144 ? 26.938 -55.688 -4.457 1 19.67 144 GLN B N 1
ATOM 2416 C CA . GLN B 1 144 ? 27.953 -55.938 -3.43 1 19.67 144 GLN B CA 1
ATOM 2417 C C . GLN B 1 144 ? 28.281 -54.656 -2.656 1 19.67 144 GLN B C 1
ATOM 2419 O O . GLN B 1 144 ? 28.453 -53.594 -3.25 1 19.67 144 GLN B O 1
ATOM 2424 N N . GLY B 1 145 ? 28.062 -54.531 -1.334 1 20.41 145 GLY B N 1
ATOM 2425 C CA . GLY B 1 145 ? 28.141 -53.688 -0.162 1 20.41 145 GLY B CA 1
ATOM 2426 C C . GLY B 1 145 ? 29.562 -53.281 0.179 1 20.41 145 GLY B C 1
ATOM 2427 O O . GLY B 1 145 ? 30.281 -54 0.864 1 20.41 145 GLY B O 1
ATOM 2428 N N . SER B 1 146 ? 30.391 -52.594 -0.698 1 19.77 146 SER B N 1
ATOM 2429 C CA . SER B 1 146 ? 31.812 -52.406 -0.386 1 19.77 146 SER B CA 1
ATOM 2430 C C . SER B 1 146 ? 32 -51.531 0.857 1 19.77 146 SER B C 1
ATOM 2432 O O . SER B 1 146 ? 31.219 -50.625 1.099 1 19.77 146 SER B O 1
ATOM 2434 N N . GLU B 1 147 ? 32.938 -51.875 1.815 1 20.69 147 GLU B N 1
ATOM 2435 C CA . GLU B 1 147 ? 33.562 -51.719 3.127 1 20.69 147 GLU B CA 1
ATOM 2436 C C . GLU B 1 147 ? 34.344 -50.406 3.209 1 20.69 147 GLU B C 1
ATOM 2438 O O . GLU B 1 147 ? 35.438 -50.281 2.619 1 20.69 147 GLU B O 1
ATOM 2443 N N . VAL B 1 148 ? 33.969 -49.188 2.822 1 20.59 148 VAL B N 1
ATOM 2444 C CA . VAL B 1 148 ? 35 -48.156 2.832 1 20.59 148 VAL B CA 1
ATOM 2445 C C . VAL B 1 148 ? 35.469 -47.906 4.262 1 20.59 148 VAL B C 1
ATOM 2447 O O . VAL B 1 148 ? 34.688 -47.531 5.133 1 20.59 148 VAL B O 1
ATOM 2450 N N . MET B 1 149 ? 36.688 -48.406 4.766 1 18.28 149 MET B N 1
ATOM 2451 C CA . MET B 1 149 ? 37.594 -48.531 5.891 1 18.28 149 MET B CA 1
ATOM 2452 C C . MET B 1 149 ? 37.938 -47.156 6.48 1 18.28 149 MET B C 1
ATOM 2454 O O . MET B 1 149 ? 38 -46.156 5.754 1 18.28 149 MET B O 1
ATOM 2458 N N . ASP B 1 150 ? 38.188 -46.969 7.91 1 20.38 150 ASP B N 1
ATOM 2459 C CA . ASP B 1 150 ? 38.406 -46.25 9.156 1 20.38 150 ASP B CA 1
ATOM 2460 C C . ASP B 1 150 ? 39.75 -45.5 9.117 1 20.38 150 ASP B C 1
ATOM 2462 O O . ASP B 1 150 ? 40.219 -45.031 10.156 1 20.38 150 ASP B O 1
ATOM 2466 N N . GLN B 1 151 ? 40.5 -45.188 8.031 1 17.91 151 GLN B N 1
ATOM 2467 C CA . GLN B 1 151 ? 41.938 -45.062 8.195 1 17.91 151 GLN B CA 1
ATOM 2468 C C . GLN B 1 151 ? 42.312 -43.781 8.891 1 17.91 151 GLN B C 1
ATOM 2470 O O . GLN B 1 151 ? 43.5 -43.438 8.992 1 17.91 151 GLN B O 1
ATOM 2475 N N . LEU B 1 152 ? 41.531 -42.688 9.148 1 19 152 LEU B N 1
ATOM 2476 C CA . LEU B 1 152 ? 42.344 -41.5 9.18 1 19 152 LEU B CA 1
ATOM 2477 C C . LEU B 1 152 ? 43.188 -41.438 10.453 1 19 152 LEU B C 1
ATOM 2479 O O . LEU B 1 152 ? 42.656 -41.219 11.539 1 19 152 LEU B O 1
ATOM 2483 N N . ASN B 1 153 ? 44.312 -42.125 10.711 1 18.5 153 ASN B N 1
ATOM 2484 C CA . ASN B 1 153 ? 45.312 -42.375 11.719 1 18.5 153 ASN B CA 1
ATOM 2485 C C . ASN B 1 153 ? 45.938 -41.094 12.258 1 18.5 153 ASN B C 1
ATOM 2487 O O . ASN B 1 153 ? 45.344 -40.031 12.133 1 18.5 153 ASN B O 1
ATOM 2491 N N . SER B 1 154 ? 47.375 -40.844 12.242 1 19.61 154 SER B N 1
ATOM 2492 C CA . SER B 1 154 ? 48.562 -40.875 13.117 1 19.61 154 SER B CA 1
ATOM 2493 C C . SER B 1 154 ? 49.094 -39.5 13.398 1 19.61 154 SER B C 1
ATOM 2495 O O . SER B 1 154 ? 49.625 -39.219 14.484 1 19.61 154 SER B O 1
ATOM 2497 N N . SER B 1 155 ? 49.656 -38.531 12.57 1 19.03 155 SER B N 1
ATOM 2498 C CA . SER B 1 155 ? 51.062 -38.188 12.742 1 19.03 155 SER B CA 1
ATOM 2499 C C . SER B 1 155 ? 51.25 -37.125 13.797 1 19.03 155 SER B C 1
ATOM 2501 O O . SER B 1 155 ? 50.375 -36.312 14.023 1 19.03 155 SER B O 1
ATOM 2503 N N . LYS B 1 156 ? 52.719 -36.812 14.422 1 21.28 156 LYS B N 1
ATOM 2504 C CA . LYS B 1 156 ? 53.781 -36.562 15.367 1 21.28 156 LYS B CA 1
ATOM 2505 C C . LYS B 1 156 ? 54.156 -35.062 15.406 1 21.28 156 LYS B C 1
ATOM 2507 O O . LYS B 1 156 ? 54.844 -34.625 16.328 1 21.28 156 LYS B O 1
ATOM 2512 N N . GLU B 1 157 ? 54.375 -34.188 14.461 1 19.64 157 GLU B N 1
ATOM 2513 C CA . GLU B 1 157 ? 55.656 -33.5 14.438 1 19.64 157 GLU B CA 1
ATOM 2514 C C . GLU B 1 157 ? 55.688 -32.375 15.469 1 19.64 157 GLU B C 1
ATOM 2516 O O . GLU B 1 157 ? 54.656 -31.812 15.82 1 19.64 157 GLU B O 1
ATOM 2521 N N . ASP B 1 158 ? 57.094 -31.562 15.766 1 19.17 158 ASP B N 1
ATOM 2522 C CA . ASP B 1 158 ? 58.25 -31.062 16.516 1 19.17 158 ASP B CA 1
ATOM 2523 C C . ASP B 1 158 ? 58.156 -29.547 16.703 1 19.17 158 ASP B C 1
ATOM 2525 O O . ASP B 1 158 ? 59.031 -28.938 17.344 1 19.17 158 ASP B O 1
ATOM 2529 N N . ALA B 1 159 ? 57.562 -28.641 16.031 1 20.72 159 ALA B N 1
ATOM 2530 C CA . ALA B 1 159 ? 58.375 -27.438 15.828 1 20.72 159 ALA B CA 1
ATOM 2531 C C . ALA B 1 159 ? 58.625 -26.734 17.156 1 20.72 159 ALA B C 1
ATOM 2533 O O . ALA B 1 159 ? 57.75 -26.641 18 1 20.72 159 ALA B O 1
ATOM 2534 N N . GLY B 1 160 ? 59.906 -26.109 17.328 1 19.55 160 GLY B N 1
ATOM 2535 C CA . GLY B 1 160 ? 61.062 -25.484 17.969 1 19.55 160 GLY B CA 1
ATOM 2536 C C . GLY B 1 160 ? 60.688 -24.188 18.656 1 19.55 160 GLY B C 1
ATOM 2537 O O . GLY B 1 160 ? 59.562 -23.703 18.562 1 19.55 160 GLY B O 1
ATOM 2538 N N . SER B 1 161 ? 61.656 -23.047 18.406 1 21.33 161 SER B N 1
ATOM 2539 C CA . SER B 1 161 ? 62.688 -22.234 19.047 1 21.33 161 SER B CA 1
ATOM 2540 C C . SER B 1 161 ? 62.156 -20.844 19.391 1 21.33 161 SER B C 1
ATOM 2542 O O . SER B 1 161 ? 62.812 -20.078 20.109 1 21.33 161 SER B O 1
ATOM 2544 N N . CYS B 1 162 ? 61.281 -20.156 18.781 1 22.77 162 CYS B N 1
ATOM 2545 C CA . CYS B 1 162 ? 61.719 -18.766 18.828 1 22.77 162 CYS B CA 1
ATOM 2546 C C . CYS B 1 162 ? 61.719 -18.25 20.25 1 22.77 162 CYS B C 1
ATOM 2548 O O . CYS B 1 162 ? 60.688 -18.234 20.922 1 22.77 162 CYS B O 1
ATOM 2550 N N . LYS B 1 163 ? 62.938 -18.406 20.984 1 21.92 163 LYS B N 1
ATOM 2551 C CA . LYS B 1 163 ? 63.688 -17.812 22.094 1 21.92 163 LYS B CA 1
ATOM 2552 C C . LYS B 1 163 ? 63.438 -16.297 22.156 1 21.92 163 LYS B C 1
ATOM 2554 O O . LYS B 1 163 ? 63.219 -15.75 23.234 1 21.92 163 LYS B O 1
ATOM 2559 N N . ASP B 1 164 ? 64.125 -15.508 21.188 1 21.95 164 ASP B N 1
ATOM 2560 C CA . ASP B 1 164 ? 64.688 -14.25 21.641 1 21.95 164 ASP B CA 1
ATOM 2561 C C . ASP B 1 164 ? 63.594 -13.266 22.047 1 21.95 164 ASP B C 1
ATOM 2563 O O . ASP B 1 164 ? 62.531 -13.188 21.391 1 21.95 164 ASP B O 1
#

Solvent-accessible surface area (backbone atoms only — not com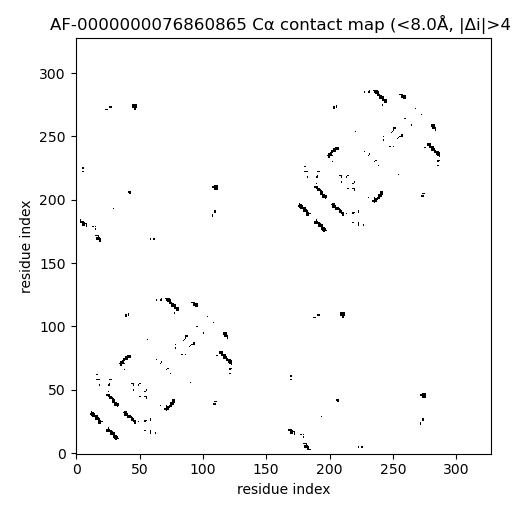parable to full-atom values): 20116 Å² total; per-residue (Å²): 129,83,73,68,58,43,71,67,70,69,69,78,38,61,44,74,47,42,33,55,57,90,94,38,75,43,31,43,31,38,35,36,51,53,76,41,65,30,31,38,35,74,38,74,42,39,18,64,93,52,56,94,69,56,51,65,56,52,48,49,52,53,50,50,53,54,39,34,75,63,55,20,38,26,41,34,33,64,34,44,73,90,43,45,62,54,41,34,76,74,67,61,30,40,73,63,48,77,74,49,48,56,55,51,69,72,40,92,55,75,45,54,90,79,42,47,64,31,31,30,78,52,51,75,77,62,70,67,74,66,76,64,72,82,69,82,77,78,85,78,85,82,82,80,80,78,76,84,70,79,74,84,74,71,95,80,90,72,91,81,76,85,74,132,128,85,71,69,62,44,75,64,71,69,70,80,35,62,45,75,48,44,33,50,57,92,94,38,76,43,30,43,32,39,36,36,50,53,76,41,66,31,30,38,35,76,37,73,43,37,17,62,94,52,57,95,68,56,53,64,56,53,48,49,51,53,51,49,52,53,40,34,74,63,56,20,38,27,43,34,33,62,33,44,74,92,44,45,63,54,42,34,74,75,68,61,31,39,72,64,48,77,74,51,48,57,54,50,69,72,40,92,56,75,44,55,90,79,42,47,63,30,32,31,78,50,50,76,77,62,72,67,76,68,76,65,73,81,68,82,77,79,88,78,87,74,87,82,86,82,80,86,82,87,69,88,81,82,95,82,92,77,92,86,66,98,73,132

Foldseek 3Di:
DPCPVPDPPPPQQKDKFFDDDDVDTFKIWIKGDDQQAEIEIADIDGDPVCPPVCVSVVSVVVVLVVSVVSNRFKYKYWDAPVCPCVCCVPVPKAADDPVVVVVVVVDPDDYDPRTGMIMDTRDPPPDPPPPPPPPPDDDDDDDPPDPPDDPPDDDDDDDDDPDD/DPCPVPDPVPPQAKDKFFDDDDPDTFKIWIKGDDQQAEIEIADIDGDPVCPPVCVSVVRVVVVLVVSVVSNRFKYKYWDAPVCQCVCCVPVPKAADDPVVVVVVVVDPDDYDPRTGMIMDTRDPPPDPPPPPPPPPDDDDDDDDDDDPDDPPDDDDDDDDDPDD

Organism: Aegilops tauschii subsp. strangulata (NCBI:txid200361)

InterPro domains:
  IPR000182 GNAT domain [PS51186] (1-114)
  IPR016181 Acyl-CoA N-acyltransferase [SSF55729] (9-101)
  IPR042163 PHD finger protein 12 [PTHR46309] (2-156)
  IPR056511 Increased DNA methylation 1, C-terminal [PF23209] (2-121)

Nearest PDB structures (foldseek):
  5jph-assembly2_A  TM=8.359E-01  e=3.144E-06  Staphylococcus aureus subsp. aureus COL
  8iym-assembly1_A  TM=7.959E-01  e=5.175E-06  Helicobacter pylori 26695
  8iym-assembly3_C  TM=7.986E-01  e=8.005E-06  Helicobacter pylori 26695
  3efa-assembly1_A-2  TM=8.231E-01  e=6.239E-06  Lactiplantibacillus plantarum WCFS1
  4pv6-assembly8_N  TM=7.645E-01  e=4.046E-05  Thermoplasma volcanium GSS1

Secondary structure (DSSP, 8-state):
-----------SSEEEEEEEETTEEEEEEEEEEETTTEEEEEEEEE-GGGTTTTHHHHHHHHHHHHHHHTT--EEEEEEEHHHHHHHHHHH--EEPPHHHHHHHHHS-----TTEEEEEEE-S------------------------TT---------------/-----------SSEEEEEEEETTEEEEEEEEEEETTTEEEEEEEEE-GGGTTTTHHHHHHHHHHHHHHHTT--EEEEEEEHHHHHHHHHHH--EEPPHHHHHHHHHS-----TTEEEEEEE-S-----------------------------------------

Radius of gyration: 31.75 Å; Cα contacts (8 Å, |Δi|>4): 450; chains: 2; bounding box: 113×105×71 Å

Sequence (328 aa):
MCRSNFLRLDFRGFYIFILERGDEIVSAASVRIHGTKLAEMPFIGTRHMYRRQGMCRRLLDGIEMILSSLKVEKLIIPAINELVDTWTSKFGFSPLETSDKQEVKSINMLVFPGTGLLQKPLLNKQASPQEHPGSEGDADAETQGSEVMDQLNSSKEDAGSCKDMCRSNFLRLDFRGFYIFILERGDEIVSAASVRIHGTKLAEMPFIGTRHMYRRQGMCRRLLDGIEMILSSLKVEKLIIPAINELVDTWTSKFGFSPLETSDKQEVKSINMLVFPGTGLLQKPLLNKQASPQEHPGSEGDADAETQGSEVMDQLNSSKEDAGSCKD